Protein 5UUJ (pdb70)

Solvent-accessible surface area: 16411 Å² total

Nearest PDB structures (foldseek):
  5uuj-assembly1_A  TM=1.003E+00  e=8.693E-64  Streptomyces sahachiroi
  6rwx-assembly1_S  TM=5.639E-01  e=4.763E+00  Shigella flexneri
  3c7j-assembly1_A-2  TM=1.678E-01  e=1.863E+00  Pseudomonas syringae pv. tomato str. DC3000
  3c7j-assembly1_B-2  TM=1.338E-01  e=1.863E+00  Pseudomonas syringae pv. tomato str. DC3000

Foldseek 3Di:
DAAVLLLLLQLVQQLQPPHAADQLQSNCQLLVWAFCPPPLQSLLLSQNSHPQRDSCSVVVCVVVPQWWFFQLRGITIHGQLLVQLSLQLLQLVPCQDPVNCVVLVAHPVRLVVCLVVLLVVQQLHKAFQVRSLVVVLVDPSNVVRPSCPVCVSSSCSSSRSQQSWTWDDAPVPTTIIHGSCRSNPPSHDDDHNLVSLLVSVQSLLSNNDFAALCLQVCLRNNNSDDPVSSCCSVVVDLLWDWDQHVNDTGIHGPVCVVVSRPGDRFFAKAWHAFSHSLDSSSHLPDCVQPPPVCSCVAQDPPGTGFTFIGGSSHTFWGWDQDPQAIETEGDPPHDDDDPVRVLVNQCSSCSNSVHRHHHYDYD

B-factor: mean 27.63, std 12.43, range [8.86, 94.79]

Sequence (363 aa):
KASWRQVFAWRQRQFLEPRTQPSASDVVGRLCGVQAQVWSVAELNVALRQAAPDRESVNREVADLSLKTWARGTLHLLRPSEAGPYLSLANTGSWLKPSWTRASGVTPRQVDELTEEVAGILDGVVLTRDELVTRLVADKRFVSEERLRSGWGSVLKPLAWRGVLCHGPNRGNKITFTLPASQFGADWGKPEPDEAAPTVIKAYLGAYGPATIETFDRWLSLNSTSKPKLRKWFGDGDELTEVDVEGRKAFVLTEHAEELAATAPCTGIRLLGGFDQYLLGPGTKDEVVLAPEHRSAVSRAAGWISPVVVKDGRVVGVWEIVDQELVVTPFPDTERLPVKAVEKEAAHVARASGVSRLPVRIV

Radius of gyration: 21.31 Å; Cα contacts (8 Å, |Δi|>4): 628; chains: 1; bounding box: 50×61×45 Å

Structure (mmCIF, N/CA/C/O backbone):
data_5UUJ
#
_entry.id   5UUJ
#
_cell.length_a   78.921
_cell.length_b   78.921
_cell.length_c   139.401
_cell.angle_alpha   90.000
_cell.angle_beta   90.000
_cell.angle_gamma   120.000
#
_symmetry.space_group_name_H-M   'P 65'
#
loop_
_entity.id
_entity.type
_entity.pdbx_description
1 polymer AlkZ
2 water water
#
loop_
_atom_site.group_PDB
_atom_site.id
_atom_site.type_symbol
_atom_site.label_atom_id
_atom_site.label_alt_id
_atom_site.label_comp_id
_atom_site.label_asym_id
_atom_site.label_entity_id
_atom_site.label_seq_id
_atom_site.pdbx_PDB_ins_code
_atom_site.Cartn_x
_atom_site.Cartn_y
_atom_site.Cartn_z
_atom_site.occupancy
_atom_site.B_iso_or_equiv
_atom_site.auth_seq_id
_atom_site.auth_comp_id
_atom_site.auth_asym_id
_atom_site.auth_atom_id
_atom_site.pdbx_PDB_model_num
ATOM 18 N N . LYS A 1 6 ? 8.280 47.071 63.510 1.00 34.63 2 LYS A N 1
ATOM 19 C CA . LYS A 1 6 ? 9.190 47.901 62.731 1.00 31.03 2 LYS A CA 1
ATOM 20 C C . LYS A 1 6 ? 10.570 47.906 63.374 1.00 32.52 2 LYS A C 1
ATOM 21 O O . LYS A 1 6 ? 10.713 47.644 64.570 1.00 27.94 2 LYS A O 1
ATOM 40 N N . ALA A 1 7 ? 11.583 48.192 62.566 1.00 24.08 3 ALA A N 1
ATOM 41 C CA . ALA A 1 7 ? 12.942 48.355 63.062 1.00 22.82 3 ALA A CA 1
ATOM 42 C C . ALA A 1 7 ? 13.726 49.210 62.083 1.00 22.18 3 ALA A C 1
ATOM 43 O O . ALA A 1 7 ? 13.409 49.247 60.899 1.00 22.36 3 ALA A O 1
ATOM 50 N N . SER A 1 8 ? 14.734 49.913 62.581 1.00 21.74 4 SER A N 1
ATOM 51 C CA . SER A 1 8 ? 15.624 50.673 61.715 1.00 21.36 4 SER A CA 1
ATOM 52 C C . SER A 1 8 ? 16.766 49.777 61.259 1.00 20.09 4 SER A C 1
ATOM 53 O O . SER A 1 8 ? 17.003 48.721 61.845 1.00 19.45 4 SER A O 1
ATOM 61 N N . TRP A 1 9 ? 17.480 50.197 60.222 1.00 19.93 5 TRP A N 1
ATOM 62 C CA . TRP A 1 9 ? 18.604 49.414 59.731 1.00 18.97 5 TRP A CA 1
ATOM 63 C C . TRP A 1 9 ? 19.754 49.443 60.727 1.00 18.44 5 TRP A C 1
ATOM 64 O O . TRP A 1 9 ? 20.460 48.451 60.892 1.00 17.60 5 TRP A O 1
ATOM 85 N N . ARG A 1 10 ? 19.936 50.572 61.401 1.00 19.13 6 ARG A N 1
ATOM 86 C CA . ARG A 1 10 ? 21.011 50.686 62.379 1.00 19.01 6 ARG A CA 1
ATOM 87 C C . ARG A 1 10 ? 20.727 49.835 63.617 1.00 18.71 6 ARG A C 1
ATOM 88 O O . ARG A 1 10 ? 21.654 49.393 64.287 1.00 18.35 6 ARG A O 1
ATOM 109 N N . GLN A 1 11 ? 19.454 49.594 63.915 1.00 19.08 7 GLN A N 1
ATOM 110 C CA . GLN A 1 11 ? 19.104 48.581 64.906 1.00 18.98 7 GLN A CA 1
ATOM 111 C C . GLN A 1 11 ? 19.544 47.205 64.418 1.00 17.89 7 GLN A C 1
ATOM 112 O O . GLN A 1 11 ? 20.204 46.462 65.143 1.00 17.50 7 GLN A O 1
ATOM 126 N N . VAL A 1 12 ? 19.172 46.877 63.182 1.00 17.59 8 VAL A N 1
ATOM 127 C CA . VAL A 1 12 ? 19.503 45.587 62.589 1.00 16.81 8 VAL A CA 1
ATOM 128 C C . VAL A 1 12 ? 21.016 45.371 62.561 1.00 16.01 8 VAL A C 1
ATOM 129 O O . VAL A 1 12 ? 21.496 44.293 62.904 1.00 15.49 8 VAL A O 1
ATOM 142 N N . PHE A 1 13 ? 21.765 46.397 62.169 1.00 16.14 9 PHE A N 1
ATOM 143 C CA . PHE A 1 13 ? 23.218 46.284 62.079 1.00 15.72 9 PHE A CA 1
ATOM 144 C C . PHE A 1 13 ? 23.831 45.978 63.440 1.00 15.63 9 PHE A C 1
ATOM 145 O O . PHE A 1 13 ? 24.700 45.111 63.559 1.00 15.09 9 PHE A O 1
ATOM 162 N N . ALA A 1 14 ? 23.375 46.695 64.463 1.00 16.35 10 ALA A N 1
ATOM 163 C CA . ALA A 1 14 ? 23.864 46.486 65.820 1.00 19.27 10 ALA A CA 1
ATOM 164 C C . ALA A 1 14 ? 23.534 45.077 66.305 1.00 17.03 10 ALA A C 1
ATOM 165 O O . ALA A 1 14 ? 24.361 44.420 66.938 1.00 16.07 10 ALA A O 1
ATOM 172 N N . TRP A 1 15 ? 22.324 44.617 66.005 1.00 16.25 11 TRP A N 1
ATOM 173 C CA . TRP A 1 15 ? 21.893 43.292 66.426 1.00 16.19 11 TRP A CA 1
ATOM 174 C C . TRP A 1 15 ? 22.717 42.213 65.728 1.00 15.25 11 TRP A C 1
ATOM 175 O O . TRP A 1 15 ? 23.172 41.261 66.363 1.00 15.16 11 TRP A O 1
ATOM 196 N N . ARG A 1 16 ? 22.914 42.374 64.422 1.00 14.74 12 ARG A N 1
ATOM 197 C CA . ARG A 1 16 ? 23.734 41.442 63.653 1.00 14.07 12 ARG A CA 1
ATOM 198 C C . ARG A 1 16 ? 25.151 41.368 64.214 1.00 13.80 12 ARG A C 1
ATOM 199 O O . ARG A 1 16 ? 25.708 40.282 64.368 1.00 13.49 12 ARG A O 1
ATOM 237 N N . GLN A 1 18 ? 26.111 41.976 67.173 1.00 14.96 14 GLN A N 1
ATOM 238 C CA . GLN A 1 18 ? 26.062 41.285 68.448 1.00 15.53 14 GLN A CA 1
ATOM 239 C C . GLN A 1 18 ? 26.053 39.778 68.200 1.00 15.02 14 GLN A C 1
ATOM 240 O O . GLN A 1 18 ? 26.820 39.033 68.810 1.00 15.47 14 GLN A O 1
ATOM 254 N N . ARG A 1 19 ? 25.206 39.334 67.280 1.00 14.64 15 ARG A N 1
ATOM 255 C CA . ARG A 1 19 ? 25.101 37.912 66.968 1.00 14.43 15 ARG A CA 1
ATOM 256 C C . ARG A 1 19 ? 26.388 37.363 66.352 1.00 13.73 15 ARG A C 1
ATOM 257 O O . ARG A 1 19 ? 26.708 36.191 66.537 1.00 13.76 15 ARG A O 1
ATOM 278 N N . GLN A 1 20 ? 27.125 38.210 65.636 1.00 13.33 16 GLN A N 1
ATOM 279 C CA . GLN A 1 20 ? 28.324 37.776 64.918 1.00 12.92 16 GLN A CA 1
ATOM 280 C C . GLN A 1 20 ? 29.611 37.973 65.724 1.00 13.17 16 GLN A C 1
ATOM 281 O O . GLN A 1 20 ? 30.710 37.903 65.169 1.00 13.08 16 GLN A O 1
ATOM 295 N N . PHE A 1 21 ? 29.462 38.219 67.024 1.00 13.75 17 PHE A N 1
ATOM 296 C CA . PHE A 1 21 ? 30.589 38.379 67.943 1.00 14.33 17 PHE A CA 1
ATOM 297 C C . PHE A 1 21 ? 31.495 39.558 67.588 1.00 14.63 17 PHE A C 1
ATOM 298 O O . PHE A 1 21 ? 32.688 39.542 67.897 1.00 15.66 17 PHE A O 1
ATOM 315 N N . LEU A 1 22 ? 30.933 40.582 66.954 1.00 14.56 18 LEU A N 1
ATOM 316 C CA . LEU A 1 22 ? 31.702 41.773 66.600 1.00 15.15 18 LEU A CA 1
ATOM 317 C C . LEU A 1 22 ? 31.629 42.847 67.687 1.00 16.24 18 LEU A C 1
ATOM 318 O O . LEU A 1 22 ? 32.652 43.423 68.054 1.00 17.21 18 LEU A O 1
ATOM 334 N N . GLU A 1 23 ? 30.427 43.116 68.194 1.00 25.24 19 GLU A N 1
ATOM 335 C CA . GLU A 1 23 ? 30.233 44.080 69.282 1.00 22.83 19 GLU A CA 1
ATOM 336 C C . GLU A 1 23 ? 29.015 43.679 70.115 1.00 25.72 19 GLU A C 1
ATOM 337 O O . GLU A 1 23 ? 27.915 43.585 69.575 1.00 28.77 19 GLU A O 1
ATOM 349 N N . PRO A 1 24 ? 29.190 43.462 71.433 1.00 20.72 20 PRO A N 1
ATOM 350 C CA . PRO A 1 24 ? 30.413 43.592 72.234 1.00 23.54 20 PRO A CA 1
ATOM 351 C C . PRO A 1 24 ? 31.406 42.468 71.968 1.00 25.33 20 PRO A C 1
ATOM 352 O O . PRO A 1 24 ? 31.119 41.564 71.184 1.00 24.30 20 PRO A O 1
ATOM 363 N N . ARG A 1 25 ? 32.558 42.532 72.624 1.00 27.30 21 ARG A N 1
ATOM 364 C CA . ARG A 1 25 ? 33.631 41.577 72.386 1.00 27.81 21 ARG A CA 1
ATOM 365 C C . ARG A 1 25 ? 33.652 40.461 73.426 1.00 31.09 21 ARG A C 1
ATOM 366 O O . ARG A 1 25 ? 33.628 40.714 74.631 1.00 34.55 21 ARG A O 1
ATOM 387 N N . THR A 1 26 ? 33.689 39.225 72.938 1.00 19.35 22 THR A N 1
ATOM 388 C CA . THR A 1 26 ? 33.833 38.050 73.788 1.00 19.89 22 THR A CA 1
ATOM 389 C C . THR A 1 26 ? 34.946 37.171 73.233 1.00 19.39 22 THR A C 1
ATOM 390 O O . THR A 1 26 ? 35.618 37.549 72.275 1.00 18.85 22 THR A O 1
ATOM 401 N N . GLN A 1 27 ? 35.132 35.997 73.830 1.00 19.79 23 GLN A N 1
ATOM 402 C CA . GLN A 1 27 ? 36.190 35.087 73.411 1.00 19.55 23 GLN A CA 1
ATOM 403 C C . GLN A 1 27 ? 35.628 33.738 72.971 1.00 18.69 23 GLN A C 1
ATOM 404 O O . GLN A 1 27 ? 35.871 32.715 73.608 1.00 19.37 23 GLN A O 1
ATOM 418 N N . PRO A 1 28 ? 34.874 33.733 71.867 1.00 17.39 24 PRO A N 1
ATOM 419 C CA . PRO A 1 28 ? 34.369 32.465 71.339 1.00 16.80 24 PRO A CA 1
ATOM 420 C C . PRO A 1 28 ? 35.486 31.623 70.735 1.00 16.63 24 PRO A C 1
ATOM 421 O O . PRO A 1 28 ? 36.481 32.165 70.254 1.00 16.57 24 PRO A O 1
ATOM 432 N N . SER A 1 29 ? 35.323 30.307 70.769 1.00 16.78 25 SER A N 1
ATOM 433 C CA . SER A 1 29 ? 36.243 29.414 70.079 1.00 16.66 25 SER A CA 1
ATOM 434 C C . SER A 1 29 ? 36.071 29.585 68.573 1.00 15.64 25 SER A C 1
ATOM 435 O O . SER A 1 29 ? 35.101 30.198 68.120 1.00 15.04 25 SER A O 1
ATOM 443 N N . ALA A 1 30 ? 37.008 29.051 67.798 1.00 18.27 26 ALA A N 1
ATOM 444 C CA . ALA A 1 30 ? 36.892 29.098 66.345 1.00 17.53 26 ALA A CA 1
ATOM 445 C C . ALA A 1 30 ? 35.635 28.359 65.890 1.00 14.99 26 ALA A C 1
ATOM 446 O O . ALA A 1 30 ? 34.973 28.775 64.940 1.00 15.51 26 ALA A O 1
ATOM 453 N N . SER A 1 31 ? 35.308 27.267 66.578 1.00 16.01 27 SER A N 1
ATOM 454 C CA . SER A 1 31 ? 34.103 26.498 66.271 1.00 17.27 27 SER A CA 1
ATOM 455 C C . SER A 1 31 ? 32.845 27.307 66.563 1.00 20.73 27 SER A C 1
ATOM 456 O O . SER A 1 31 ? 31.873 27.233 65.813 1.00 16.56 27 SER A O 1
ATOM 464 N N . ASP A 1 32 ? 32.862 28.070 67.654 1.00 17.31 28 ASP A N 1
ATOM 465 C CA . ASP A 1 32 ? 31.738 28.944 67.994 1.00 16.96 28 ASP A CA 1
ATOM 466 C C . ASP A 1 32 ? 31.491 29.979 66.901 1.00 14.30 28 ASP A C 1
ATOM 467 O O . ASP A 1 32 ? 30.345 30.231 66.528 1.00 14.21 28 ASP A O 1
ATOM 476 N N . VAL A 1 33 ? 32.566 30.575 66.393 1.00 13.89 29 VAL A N 1
ATOM 477 C CA . VAL A 1 33 ? 32.454 31.586 65.348 1.00 14.89 29 VAL A CA 1
ATOM 478 C C . VAL A 1 33 ? 31.953 30.975 64.036 1.00 15.10 29 VAL A C 1
ATOM 479 O O . VAL A 1 33 ? 30.996 31.470 63.437 1.00 13.02 29 VAL A O 1
ATOM 492 N N . VAL A 1 34 ? 32.602 29.904 63.593 1.00 13.48 30 VAL A N 1
ATOM 493 C CA . VAL A 1 34 ? 32.225 29.251 62.345 1.00 13.69 30 VAL A CA 1
ATOM 494 C C . VAL A 1 34 ? 30.783 28.760 62.411 1.00 14.02 30 VAL A C 1
ATOM 495 O O . VAL A 1 34 ? 30.023 28.916 61.453 1.00 14.15 30 VAL A O 1
ATOM 508 N N . GLY A 1 35 ? 30.409 28.170 63.541 1.00 14.40 31 GLY A N 1
ATOM 509 C CA . GLY A 1 35 ? 29.055 27.681 63.727 1.00 15.07 31 GLY A CA 1
ATOM 510 C C . GLY A 1 35 ? 28.035 28.802 63.658 1.00 14.79 31 GLY A C 1
ATOM 511 O O . GLY A 1 35 ? 27.034 28.708 62.948 1.00 15.21 31 GLY A O 1
ATOM 515 N N . ARG A 1 36 ? 28.300 29.873 64.400 1.00 14.70 32 ARG A N 1
ATOM 516 C CA . ARG A 1 36 ? 27.407 31.025 64.455 1.00 14.08 32 ARG A CA 1
ATOM 517 C C . ARG A 1 36 ? 27.250 31.697 63.088 1.00 13.68 32 ARG A C 1
ATOM 518 O O . ARG A 1 36 ? 26.151 32.099 62.712 1.00 13.93 32 ARG A O 1
ATOM 539 N N . LEU A 1 37 ? 28.347 31.815 62.347 1.00 13.28 33 LEU A N 1
ATOM 540 C CA . LEU A 1 37 ? 28.328 32.549 61.085 1.00 13.14 33 LEU A CA 1
ATOM 541 C C . LEU A 1 37 ? 27.819 31.726 59.900 1.00 13.76 33 LEU A C 1
ATOM 542 O O . LEU A 1 37 ? 27.815 32.214 58.771 1.00 13.94 33 LEU A O 1
ATOM 558 N N . CYS A 1 38 ? 27.377 30.497 60.158 1.00 14.36 34 CYS A N 1
ATOM 559 C CA . CYS A 1 38 ? 26.928 29.591 59.099 1.00 15.29 34 CYS A CA 1
ATOM 560 C C . CYS A 1 38 ? 28.047 29.340 58.096 1.00 19.52 34 CYS A C 1
ATOM 561 O O . CYS A 1 38 ? 27.834 29.367 56.883 1.00 17.14 34 CYS A O 1
ATOM 569 N N . GLY A 1 39 ? 29.242 29.099 58.622 1.00 15.51 35 GLY A N 1
ATOM 570 C CA . GLY A 1 39 ? 30.416 28.876 57.805 1.00 17.20 35 GLY A CA 1
ATOM 571 C C . GLY A 1 39 ? 31.237 30.136 57.617 1.00 16.14 35 GLY A C 1
ATOM 572 O O . GLY A 1 39 ? 30.757 31.248 57.831 1.00 17.98 35 GLY A O 1
ATOM 576 N N . VAL A 1 40 ? 32.493 29.942 57.235 1.00 15.03 36 VAL A N 1
ATOM 577 C CA . VAL A 1 40 ? 33.400 31.033 56.902 1.00 15.02 36 VAL A CA 1
ATOM 578 C C . VAL A 1 40 ? 34.104 30.676 55.601 1.00 16.14 36 VAL A C 1
ATOM 579 O O . VAL A 1 40 ? 34.649 29.578 55.476 1.00 16.68 36 VAL A O 1
ATOM 592 N N . GLN A 1 41 ? 34.077 31.589 54.634 1.00 23.37 37 GLN A N 1
ATOM 593 C CA . GLN A 1 41 ? 34.761 31.360 53.366 1.00 25.19 37 GLN A CA 1
ATOM 594 C C . GLN A 1 41 ? 36.249 31.204 53.625 1.00 23.56 37 GLN A C 1
ATOM 595 O O . GLN A 1 41 ? 36.854 32.029 54.309 1.00 19.83 37 GLN A O 1
ATOM 609 N N . ALA A 1 42 ? 36.829 30.141 53.074 1.00 22.22 38 ALA A N 1
ATOM 610 C CA . ALA A 1 42 ? 38.190 29.745 53.412 1.00 22.98 38 ALA A CA 1
ATOM 611 C C . ALA A 1 42 ? 39.038 29.425 52.190 1.00 22.26 38 ALA A C 1
ATOM 612 O O . ALA A 1 42 ? 39.993 28.655 52.284 1.00 26.60 38 ALA A O 1
ATOM 619 N N . GLN A 1 43 ? 38.702 30.013 51.048 1.00 24.64 39 GLN A N 1
ATOM 620 C CA . GLN A 1 43 ? 39.488 29.782 49.843 1.00 29.39 39 GLN A CA 1
ATOM 621 C C . GLN A 1 43 ? 40.866 30.413 50.009 1.00 27.59 39 GLN A C 1
ATOM 622 O O . GLN A 1 43 ? 41.875 29.844 49.594 1.00 29.11 39 GLN A O 1
ATOM 636 N N . VAL A 1 44 ? 40.891 31.597 50.613 1.00 25.04 40 VAL A N 1
ATOM 637 C CA . VAL A 1 44 ? 42.132 32.222 51.052 1.00 25.71 40 VAL A CA 1
ATOM 638 C C . VAL A 1 44 ? 42.250 31.986 52.556 1.00 24.01 40 VAL A C 1
ATOM 639 O O . VAL A 1 44 ? 41.531 32.596 53.346 1.00 22.53 40 VAL A O 1
ATOM 652 N N . TRP A 1 45 ? 43.151 31.088 52.943 1.00 17.37 41 TRP A N 1
ATOM 653 C CA . TRP A 1 45 ? 43.204 30.609 54.319 1.00 17.29 41 TRP A CA 1
ATOM 654 C C . TRP A 1 45 ? 43.534 31.717 55.311 1.00 17.03 41 TRP A C 1
ATOM 655 O O . TRP A 1 45 ? 42.920 31.799 56.374 1.00 16.60 41 TRP A O 1
ATOM 676 N N . SER A 1 46 ? 44.495 32.567 54.962 1.00 17.51 42 SER A N 1
ATOM 677 C CA . SER A 1 46 ? 44.923 33.642 55.850 1.00 19.08 42 SER A CA 1
ATOM 678 C C . SER A 1 46 ? 43.763 34.575 56.174 1.00 19.84 42 SER A C 1
ATOM 679 O O . SER A 1 46 ? 43.694 35.137 57.266 1.00 19.02 42 SER A O 1
ATOM 687 N N . VAL A 1 47 ? 42.848 34.725 55.223 1.00 16.88 43 VAL A N 1
ATOM 688 C CA . VAL A 1 47 ? 41.678 35.571 55.409 1.00 16.54 43 VAL A CA 1
ATOM 689 C C . VAL A 1 47 ? 40.667 34.919 56.362 1.00 17.74 43 VAL A C 1
ATOM 690 O O . VAL A 1 47 ? 40.036 35.602 57.167 1.00 15.76 43 VAL A O 1
ATOM 703 N N . ALA A 1 48 ? 40.521 33.600 56.272 1.00 15.88 44 ALA A N 1
ATOM 704 C CA . ALA A 1 48 ? 39.611 32.877 57.154 1.00 19.07 44 ALA A CA 1
ATOM 705 C C . ALA A 1 48 ? 40.095 32.943 58.600 1.00 16.18 44 ALA A C 1
ATOM 706 O O . ALA A 1 48 ? 39.297 33.102 59.526 1.00 16.34 44 ALA A O 1
ATOM 713 N N . GLU A 1 49 ? 41.406 32.814 58.785 1.00 15.77 45 GLU A N 1
ATOM 714 C CA . GLU A 1 49 ? 42.015 32.922 60.105 1.00 17.55 45 GLU A CA 1
ATOM 715 C C . GLU A 1 49 ? 41.738 34.286 60.724 1.00 16.10 45 GLU A C 1
ATOM 716 O O . GLU A 1 49 ? 41.385 34.388 61.899 1.00 15.46 45 GLU A O 1
ATOM 728 N N . LEU A 1 50 ? 41.906 35.331 59.919 1.00 19.01 46 LEU A N 1
ATOM 729 C CA . LEU A 1 50 ? 41.755 36.702 60.388 1.00 21.55 46 LEU A CA 1
ATOM 730 C C . LEU A 1 50 ? 40.329 36.985 60.844 1.00 19.51 46 LEU A C 1
ATOM 731 O O . LEU A 1 50 ? 40.116 37.601 61.885 1.00 25.00 46 LEU A O 1
ATOM 747 N N . ASN A 1 51 ? 39.353 36.525 60.069 1.00 17.75 47 ASN A N 1
ATOM 748 C CA . ASN A 1 51 ? 37.955 36.831 60.353 1.00 20.16 47 ASN A CA 1
ATOM 749 C C . ASN A 1 51 ? 37.446 36.157 61.625 1.00 20.86 47 ASN A C 1
ATOM 750 O O . ASN A 1 51 ? 36.535 36.664 62.282 1.00 20.54 47 ASN A O 1
ATOM 761 N N . VAL A 1 52 ? 38.037 35.021 61.975 1.00 14.98 48 VAL A N 1
ATOM 762 C CA . VAL A 1 52 ? 37.753 34.396 63.259 1.00 14.99 48 VAL A CA 1
ATOM 763 C C . VAL A 1 52 ? 38.458 35.173 64.372 1.00 15.01 48 VAL A C 1
ATOM 764 O O . VAL A 1 52 ? 37.855 35.488 65.400 1.00 15.03 48 VAL A O 1
ATOM 777 N N . ALA A 1 53 ? 39.730 35.495 64.153 1.00 15.09 49 ALA A N 1
ATOM 778 C CA . ALA A 1 53 ? 40.547 36.146 65.176 1.00 15.15 49 ALA A CA 1
ATOM 779 C C . ALA A 1 53 ? 40.014 37.528 65.539 1.00 15.03 49 ALA A C 1
ATOM 780 O O . ALA A 1 53 ? 40.072 37.934 66.700 1.00 15.02 49 ALA A O 1
ATOM 787 N N . LEU A 1 54 ? 39.500 38.250 64.547 1.00 15.01 50 LEU A N 1
ATOM 788 C CA . LEU A 1 54 ? 38.957 39.581 64.787 1.00 15.04 50 LEU A CA 1
ATOM 789 C C . LEU A 1 54 ? 37.697 39.517 65.649 1.00 15.02 50 LEU A C 1
ATOM 790 O O . LEU A 1 54 ? 37.305 40.509 66.256 1.00 15.10 50 LEU A O 1
ATOM 806 N N . ARG A 1 55 ? 37.072 38.346 65.706 1.00 15.00 51 ARG A N 1
ATOM 807 C CA . ARG A 1 55 ? 35.852 38.162 66.489 1.00 15.14 51 ARG A CA 1
ATOM 808 C C . ARG A 1 55 ? 36.153 37.632 67.893 1.00 15.21 51 ARG A C 1
ATOM 809 O O . ARG A 1 55 ? 35.267 37.124 68.586 1.00 15.45 51 ARG A O 1
ATOM 830 N N . GLN A 1 56 ? 37.411 37.770 68.302 1.00 15.13 52 GLN A N 1
ATOM 831 C CA . GLN A 1 56 ? 37.852 37.382 69.637 1.00 16.22 52 GLN A CA 1
ATOM 832 C C . GLN A 1 56 ? 38.463 38.581 70.353 1.00 15.22 5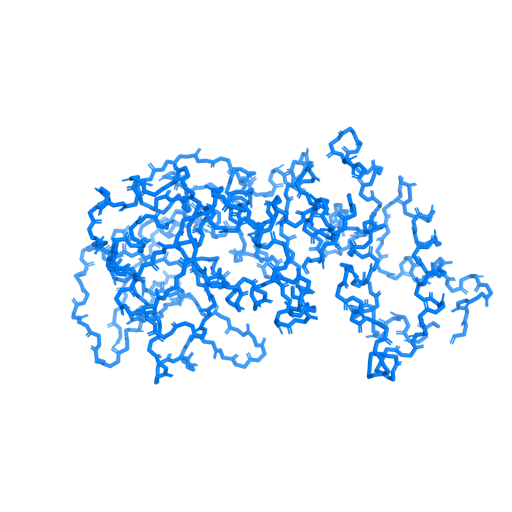2 GLN A C 1
ATOM 833 O O . GLN A 1 56 ? 39.337 39.252 69.807 1.00 15.09 52 GLN A O 1
ATOM 847 N N . ALA A 1 57 ? 37.993 38.843 71.572 1.00 15.40 53 ALA A N 1
ATOM 848 C CA . ALA A 1 57 ? 38.460 39.980 72.365 1.00 15.46 53 ALA A CA 1
ATOM 849 C C . ALA A 1 57 ? 39.977 39.976 72.469 1.00 15.30 53 ALA A C 1
ATOM 850 O O . ALA A 1 57 ? 40.618 41.022 72.392 1.00 15.19 53 ALA A O 1
ATOM 857 N N . ALA A 1 58 ? 40.534 38.784 72.651 1.00 15.48 54 ALA A N 1
ATOM 858 C CA . ALA A 1 58 ? 41.971 38.569 72.576 1.00 15.57 54 ALA A CA 1
ATOM 859 C C . ALA A 1 58 ? 42.254 37.709 71.347 1.00 15.59 54 ALA A C 1
ATOM 860 O O . ALA A 1 58 ? 42.227 36.481 71.438 1.00 15.84 54 ALA A O 1
ATOM 867 N N . PRO A 1 59 ? 42.499 38.353 70.188 1.00 15.40 55 PRO A N 1
ATOM 868 C CA . PRO A 1 59 ? 42.687 37.649 68.911 1.00 15.44 55 PRO A CA 1
ATOM 869 C C . PRO A 1 59 ? 43.622 36.450 69.001 1.00 15.81 55 PRO A C 1
ATOM 870 O O . PRO A 1 59 ? 44.741 36.558 69.503 1.00 16.10 55 PRO A O 1
ATOM 881 N N . ASP A 1 60 ? 43.139 35.312 68.514 1.00 16.77 56 ASP A N 1
ATOM 882 C CA . ASP A 1 60 ? 43.864 34.050 68.591 1.00 22.27 56 ASP A CA 1
ATOM 883 C C . ASP A 1 60 ? 43.759 33.321 67.253 1.00 19.48 56 ASP A C 1
ATOM 884 O O . ASP A 1 60 ? 43.008 32.354 67.118 1.00 16.38 56 ASP A O 1
ATOM 893 N N . ARG A 1 61 ? 44.516 33.792 66.265 1.00 22.93 57 ARG A N 1
ATOM 894 C CA . ARG A 1 61 ? 44.342 33.328 64.892 1.00 26.50 57 ARG A CA 1
ATOM 895 C C . ARG A 1 61 ? 44.730 31.862 64.727 1.00 22.82 57 ARG A C 1
ATOM 896 O O . ARG A 1 61 ? 44.249 31.195 63.814 1.00 22.38 57 ARG A O 1
ATOM 917 N N . GLU A 1 62 ? 45.579 31.353 65.614 1.00 17.35 58 GLU A N 1
ATOM 918 C CA . GLU A 1 62 ? 45.980 29.951 65.537 1.00 19.52 58 GLU A CA 1
ATOM 919 C C . GLU A 1 62 ? 44.871 29.019 66.018 1.00 17.89 58 GLU A C 1
ATOM 920 O O . GLU A 1 62 ? 44.959 27.806 65.833 1.00 21.17 58 GLU A O 1
ATOM 932 N N . SER A 1 63 ? 43.824 29.579 66.621 1.00 19.10 59 SER A N 1
ATOM 933 C CA . SER A 1 63 ? 42.720 28.765 67.118 1.00 21.02 59 SER A CA 1
ATOM 934 C C . SER A 1 63 ? 42.064 28.001 65.967 1.00 17.34 59 SER A C 1
ATOM 935 O O . SER A 1 63 ? 41.573 26.889 66.151 1.00 17.68 59 SER A O 1
ATOM 943 N N . VAL A 1 64 ? 42.080 28.590 64.777 1.00 18.56 60 VAL A N 1
ATOM 944 C CA . VAL A 1 64 ? 41.492 27.944 63.608 1.00 22.90 60 VAL A CA 1
ATOM 945 C C . VAL A 1 64 ? 42.302 26.706 63.230 1.00 23.76 60 VAL A C 1
ATOM 946 O O . VAL A 1 64 ? 41.750 25.613 63.106 1.00 17.60 60 VAL A O 1
ATOM 959 N N . ASN A 1 65 ? 43.610 26.880 63.054 1.00 21.16 61 ASN A N 1
ATOM 960 C CA . ASN A 1 65 ? 44.495 25.761 62.741 1.00 21.31 61 ASN A CA 1
ATOM 961 C C . ASN A 1 65 ? 44.433 24.652 63.788 1.00 19.14 61 ASN A C 1
ATOM 962 O O . ASN A 1 65 ? 44.470 23.472 63.443 1.00 19.64 61 ASN A O 1
ATOM 973 N N . ARG A 1 66 ? 44.338 25.022 65.063 1.00 19.19 62 ARG A N 1
ATOM 974 C CA . ARG A 1 66 ? 44.291 24.023 66.134 1.00 21.28 62 ARG A CA 1
ATOM 975 C C . ARG A 1 66 ? 42.996 23.217 66.073 1.00 19.98 62 ARG A C 1
ATOM 976 O O . ARG A 1 66 ? 43.001 21.998 66.252 1.00 20.60 62 ARG A O 1
ATOM 997 N N . GLU A 1 67 ? 41.889 23.900 65.813 1.00 19.05 63 GLU A N 1
ATOM 998 C CA . GLU A 1 67 ? 40.586 23.248 65.804 1.00 25.56 63 GLU A CA 1
ATOM 999 C C . GLU A 1 67 ? 40.350 22.484 64.498 1.00 22.62 63 GLU A C 1
ATOM 1000 O O . GLU A 1 67 ? 39.533 21.566 64.450 1.00 21.75 63 GLU A O 1
ATOM 1012 N N . VAL A 1 68 ? 41.083 22.844 63.449 1.00 18.67 64 VAL A N 1
ATOM 1013 C CA . VAL A 1 68 ? 41.110 22.038 62.232 1.00 18.75 64 VAL A CA 1
ATOM 1014 C C . VAL A 1 68 ? 41.923 20.778 62.514 1.00 19.75 64 VAL A C 1
ATOM 1015 O O . VAL A 1 68 ? 41.572 19.687 62.065 1.00 20.08 64 VAL A O 1
ATOM 1028 N N . ALA A 1 69 ? 42.998 20.935 63.282 1.00 20.65 65 ALA A N 1
ATOM 1029 C CA . ALA A 1 69 ? 43.888 19.822 63.593 1.00 22.77 65 ALA A CA 1
ATOM 1030 C C . ALA A 1 69 ? 43.213 18.780 64.483 1.00 22.08 65 ALA A C 1
ATOM 1031 O O . ALA A 1 69 ? 43.378 17.582 64.256 1.00 22.88 65 ALA A O 1
ATOM 1038 N N . ASP A 1 70 ? 42.460 19.226 65.490 1.00 22.03 66 ASP A N 1
ATOM 1039 C CA . ASP A 1 70 ? 41.771 18.290 66.383 1.00 23.18 66 ASP A CA 1
ATOM 1040 C C . ASP A 1 70 ? 40.390 17.921 65.832 1.00 22.18 66 ASP A C 1
ATOM 1041 O O . ASP A 1 70 ? 39.568 17.336 66.536 1.00 22.69 66 ASP A O 1
ATOM 1050 N N . LEU A 1 71 ? 40.152 18.280 64.572 1.00 21.33 67 LEU A N 1
ATOM 1051 C CA . LEU A 1 71 ? 38.990 17.821 63.813 1.00 23.18 67 LEU A CA 1
ATOM 1052 C C . LEU A 1 71 ? 37.659 18.310 64.381 1.00 23.08 67 LEU A C 1
ATOM 1053 O O . LEU A 1 71 ? 36.639 17.630 64.253 1.00 21.39 67 LEU A O 1
ATOM 1069 N N . SER A 1 72 ? 37.666 19.489 64.997 1.00 20.19 68 SER A N 1
ATOM 1070 C CA . SER A 1 72 ? 36.421 20.128 65.415 1.00 23.10 68 SER A CA 1
ATOM 1071 C C . SER A 1 72 ? 35.929 21.079 64.319 1.00 20.81 68 SER A C 1
ATOM 1072 O O . SER A 1 72 ? 34.843 21.646 64.423 1.00 19.57 68 SER A O 1
ATOM 1080 N N . LEU A 1 73 ? 36.734 21.238 63.269 1.00 18.46 69 LEU A N 1
ATOM 1081 C CA . LEU A 1 73 ? 36.338 22.000 62.087 1.00 17.86 69 LEU A CA 1
ATOM 1082 C C . LEU A 1 73 ? 36.673 21.215 60.827 1.00 21.81 69 LEU A C 1
ATOM 1083 O O . LEU A 1 73 ? 37.660 20.482 60.794 1.00 18.20 69 LEU A O 1
ATOM 1116 N N . LYS A 1 75 ? 36.882 21.431 56.336 1.00 20.93 71 LYS A N 1
ATOM 1117 C CA . LYS A 1 75 ? 36.954 22.277 55.153 1.00 22.28 71 LYS A CA 1
ATOM 1118 C C . LYS A 1 75 ? 36.346 21.530 53.978 1.00 22.38 71 LYS A C 1
ATOM 1119 O O . LYS A 1 75 ? 36.770 20.422 53.646 1.00 18.93 71 LYS A O 1
ATOM 1138 N N . THR A 1 76 ? 35.342 22.137 53.358 1.00 15.94 72 THR A N 1
ATOM 1139 C CA . THR A 1 76 ? 34.696 21.541 52.202 1.00 19.12 72 THR A CA 1
ATOM 1140 C C . THR A 1 76 ? 33.932 22.605 51.424 1.00 18.95 72 THR A C 1
ATOM 1141 O O . THR A 1 76 ? 33.823 23.753 51.858 1.00 18.67 72 THR A O 1
ATOM 1152 N N . TRP A 1 77 ? 33.413 22.217 50.266 1.00 17.07 73 TRP A N 1
ATOM 1153 C CA . TRP A 1 77 ? 32.663 23.131 49.418 1.00 16.17 73 TRP A CA 1
ATOM 1154 C C . TRP A 1 77 ? 31.197 23.111 49.816 1.00 15.51 73 TRP A C 1
ATOM 1155 O O . TRP A 1 77 ? 30.587 22.048 49.905 1.00 20.88 73 TRP A O 1
ATOM 1176 N N . ALA A 1 78 ? 30.650 24.295 50.073 1.00 15.36 74 ALA A N 1
ATOM 1177 C CA . ALA A 1 78 ? 29.278 24.434 50.534 1.00 15.47 74 ALA A CA 1
ATOM 1178 C C . ALA A 1 78 ? 28.561 25.542 49.756 1.00 15.60 74 ALA A C 1
ATOM 1179 O O . ALA A 1 78 ? 28.362 25.417 48.544 1.00 15.68 74 ALA A O 1
ATOM 1203 N N . ARG A 1 80 ? 27.196 28.377 47.531 1.00 16.42 76 ARG A N 1
ATOM 1204 C CA . ARG A 1 80 ? 27.634 28.951 46.260 1.00 16.69 76 ARG A CA 1
ATOM 1205 C C . ARG A 1 80 ? 28.802 28.165 45.659 1.00 16.44 76 ARG A C 1
ATOM 1206 O O . ARG A 1 80 ? 29.488 28.646 44.761 1.00 16.69 76 ARG A O 1
ATOM 1227 N N . GLY A 1 81 ? 29.018 26.953 46.159 1.00 16.07 77 GLY A N 1
ATOM 1228 C CA . GLY A 1 81 ? 30.074 26.094 45.657 1.00 15.94 77 GLY A CA 1
ATOM 1229 C C . GLY A 1 81 ? 31.474 26.481 46.102 1.00 15.89 77 GLY A C 1
ATOM 1230 O O . GLY A 1 81 ? 32.451 25.917 45.613 1.00 15.96 77 GLY A O 1
ATOM 1234 N N . THR A 1 82 ? 31.585 27.433 47.025 1.00 15.86 78 THR A N 1
ATOM 1235 C CA . THR A 1 82 ? 32.896 27.888 47.483 1.00 17.58 78 THR A CA 1
ATOM 1236 C C . THR A 1 82 ? 33.351 27.130 48.729 1.00 15.90 78 THR A C 1
ATOM 1237 O O . THR A 1 82 ? 32.535 26.622 49.502 1.00 15.63 78 THR A O 1
ATOM 1248 N N . LEU A 1 83 ? 34.664 27.067 48.912 1.00 15.68 79 LEU A N 1
ATOM 1249 C CA . LEU A 1 83 ? 35.265 26.393 50.054 1.00 16.46 79 LEU A CA 1
ATOM 1250 C C . LEU A 1 83 ? 34.929 27.103 51.361 1.00 15.39 79 LEU A C 1
ATOM 1251 O O . LEU A 1 83 ? 35.189 28.296 51.508 1.00 15.43 79 LEU A O 1
ATOM 1267 N N . HIS A 1 84 ? 34.354 26.354 52.300 1.00 15.29 80 HIS A N 1
ATOM 1268 C CA . HIS A 1 84 ? 33.943 26.884 53.598 1.00 15.19 80 HIS A CA 1
ATOM 1269 C C . HIS A 1 84 ? 34.539 26.092 54.752 1.00 16.87 80 HIS A C 1
ATOM 1270 O O . HIS A 1 84 ? 34.730 24.880 54.650 1.00 15.75 80 HIS A O 1
ATOM 1284 N N . LEU A 1 85 ? 34.818 26.784 55.852 1.00 17.88 81 LEU A N 1
ATOM 1285 C CA . LEU A 1 85 ? 34.962 26.131 57.146 1.00 15.43 81 LEU A CA 1
ATOM 1286 C C . LEU A 1 85 ? 33.564 25.850 57.682 1.00 15.50 81 LEU A C 1
ATOM 1287 O O . LEU A 1 85 ? 32.679 26.698 57.575 1.00 15.39 81 LEU A O 1
ATOM 1303 N N . LEU A 1 86 ? 33.363 24.657 58.235 1.00 15.81 82 LEU A N 1
ATOM 1304 C CA . LEU A 1 86 ? 32.101 24.297 58.878 1.00 18.93 82 LEU A CA 1
ATOM 1305 C C . LEU A 1 86 ? 32.354 23.414 60.092 1.00 16.56 82 LEU A C 1
ATOM 1306 O O . LEU A 1 86 ? 33.372 22.724 60.164 1.00 18.25 82 LEU A O 1
ATOM 1322 N N . ARG A 1 87 ? 31.429 23.440 61.045 1.00 17.56 83 ARG A N 1
ATOM 1323 C CA . ARG A 1 87 ? 31.433 22.459 62.122 1.00 22.12 83 AR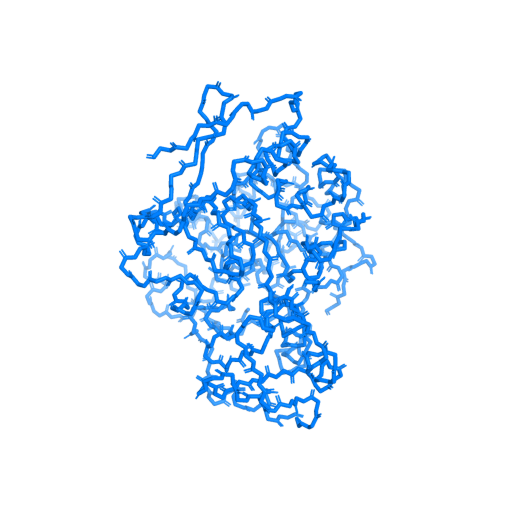G A CA 1
ATOM 1324 C C . ARG A 1 87 ? 30.921 21.146 61.544 1.00 20.26 83 ARG A C 1
ATOM 1325 O O . ARG A 1 87 ? 29.838 21.124 60.961 1.00 17.87 83 ARG A O 1
ATOM 1346 N N . PRO A 1 88 ? 31.695 20.052 61.686 1.00 19.51 84 PRO A N 1
ATOM 1347 C CA . PRO A 1 88 ? 31.279 18.784 61.073 1.00 18.70 84 PRO A CA 1
ATOM 1348 C C . PRO A 1 88 ? 29.877 18.341 61.489 1.00 21.04 84 PRO A C 1
ATOM 1349 O O . PRO A 1 88 ? 29.140 17.819 60.653 1.00 19.23 84 PRO A O 1
ATOM 1360 N N . SER A 1 89 ? 29.513 18.557 62.750 1.00 19.76 85 SER A N 1
ATOM 1361 C CA . SER A 1 89 ? 28.212 18.121 63.255 1.00 20.49 85 SER A CA 1
ATOM 1362 C C . SER A 1 89 ? 27.064 18.982 62.731 1.00 20.13 85 SER A C 1
ATOM 1363 O O . SER A 1 89 ? 25.899 18.615 62.877 1.00 20.74 85 SER A O 1
ATOM 1371 N N . GLU A 1 90 ? 27.393 20.115 62.114 1.00 19.79 86 GLU A N 1
ATOM 1372 C CA . GLU A 1 90 ? 26.382 21.032 61.591 1.00 25.38 86 GLU A CA 1
ATOM 1373 C C . GLU A 1 90 ? 26.367 21.075 60.064 1.00 19.07 86 GLU A C 1
ATOM 1374 O O . GLU A 1 90 ? 25.514 21.728 59.468 1.00 18.30 86 GLU A O 1
ATOM 1386 N N . ALA A 1 91 ? 27.308 20.379 59.436 1.00 18.13 87 ALA A N 1
ATOM 1387 C CA . ALA A 1 91 ? 27.506 20.486 57.993 1.00 17.56 87 ALA A CA 1
ATOM 1388 C C . ALA A 1 91 ? 26.361 19.875 57.189 1.00 17.78 87 ALA A C 1
ATOM 1389 O O . ALA A 1 91 ? 26.033 20.361 56.107 1.00 17.42 87 ALA A O 1
ATOM 1396 N N . GLY A 1 92 ? 25.758 18.817 57.724 1.00 18.83 88 GLY A N 1
ATOM 1397 C CA . GLY A 1 92 ? 24.738 18.058 57.016 1.00 21.41 88 GLY A CA 1
ATOM 1398 C C . GLY A 1 92 ? 23.664 18.884 56.332 1.00 21.20 88 GLY A C 1
ATOM 1399 O O . GLY A 1 92 ? 23.534 18.839 55.107 1.00 18.31 88 GLY A O 1
ATOM 1403 N N . PRO A 1 93 ? 22.880 19.638 57.118 1.00 19.05 89 PRO A N 1
ATOM 1404 C CA . PRO A 1 93 ? 21.785 20.451 56.575 1.00 19.18 89 PRO A CA 1
ATOM 1405 C C . PRO A 1 93 ? 22.227 21.424 55.482 1.00 18.46 89 PRO A C 1
ATOM 1406 O O . PRO A 1 93 ? 21.505 21.576 54.497 1.00 18.51 89 PRO A O 1
ATOM 1417 N N . TYR A 1 94 ? 23.385 22.063 55.647 1.00 17.90 90 TYR A N 1
ATOM 1418 C CA . TYR A 1 94 ? 23.894 22.980 54.630 1.00 17.34 90 TYR A CA 1
ATOM 1419 C C . TYR A 1 94 ? 24.172 22.244 53.325 1.00 18.69 90 TYR A C 1
ATOM 1420 O O . TYR A 1 94 ? 23.772 22.695 52.252 1.00 16.99 90 TYR A O 1
ATOM 1438 N N . LEU A 1 95 ? 24.868 21.116 53.428 1.00 16.97 91 LEU A N 1
ATOM 1439 C CA . LEU A 1 95 ? 25.262 20.343 52.256 1.00 16.74 91 LEU A CA 1
ATOM 1440 C C . LEU A 1 95 ? 24.054 19.757 51.527 1.00 17.04 91 LEU A C 1
ATOM 1441 O O . LEU A 1 95 ? 24.015 19.735 50.295 1.00 16.84 91 LEU A O 1
ATOM 1457 N N . SER A 1 96 ? 23.073 19.286 52.292 1.00 18.12 92 SER A N 1
ATOM 1458 C CA . SER A 1 96 ? 21.853 18.722 51.723 1.00 18.04 92 SER A CA 1
ATOM 1459 C C . SER A 1 96 ? 21.133 19.736 50.836 1.00 20.59 92 SER A C 1
ATOM 1460 O O . SER A 1 96 ? 20.624 19.393 49.769 1.00 18.07 92 SER A O 1
ATOM 1468 N N . LEU A 1 97 ? 21.102 20.987 51.278 1.00 23.19 93 LEU A N 1
ATOM 1469 C CA . LEU A 1 97 ? 20.429 22.038 50.529 1.00 20.14 93 LEU A CA 1
ATOM 1470 C C . LEU A 1 97 ? 21.193 22.391 49.255 1.00 19.19 93 LEU A C 1
ATOM 1471 O O . LEU A 1 97 ? 20.589 22.774 48.254 1.00 17.89 93 LEU A O 1
ATOM 1504 N N . ALA A 1 99 ? 23.072 20.161 47.527 1.00 16.77 95 ALA A N 1
ATOM 1505 C CA . ALA A 1 99 ? 22.813 19.032 46.641 1.00 16.99 95 ALA A CA 1
ATOM 1506 C C . ALA A 1 99 ? 21.438 19.169 45.993 1.00 17.23 95 ALA A C 1
ATOM 1507 O O . ALA A 1 99 ? 21.237 18.769 44.847 1.00 21.41 95 ALA A O 1
ATOM 1514 N N . ASN A 1 100 ? 20.500 19.754 46.728 1.00 17.67 96 ASN A N 1
ATOM 1515 C CA . ASN A 1 100 ? 19.137 19.930 46.242 1.00 19.44 96 ASN A CA 1
ATOM 1516 C C . ASN A 1 100 ? 19.057 20.852 45.021 1.00 18.56 96 ASN A C 1
ATOM 1517 O O . ASN A 1 100 ? 18.111 20.767 44.243 1.00 18.71 96 ASN A O 1
ATOM 1528 N N . THR A 1 101 ? 20.048 21.724 44.845 1.00 18.53 97 THR A N 1
ATOM 1529 C CA . THR A 1 101 ? 20.043 22.645 43.707 1.00 18.06 97 THR A CA 1
ATOM 1530 C C . THR A 1 101 ? 20.248 21.897 42.393 1.00 19.17 97 THR A C 1
ATOM 1531 O O . THR A 1 101 ? 19.837 22.375 41.337 1.00 24.61 97 THR A O 1
ATOM 1542 N N . GLY A 1 102 ? 20.884 20.730 42.467 1.00 20.75 98 GLY A N 1
ATOM 1543 C CA . GLY A 1 102 ? 21.112 19.896 41.297 1.00 22.70 98 GLY A CA 1
ATOM 1544 C C . GLY A 1 102 ? 21.771 20.643 40.154 1.00 21.01 98 GLY A C 1
ATOM 1545 O O . GLY A 1 102 ? 21.383 20.490 38.996 1.00 19.83 98 GLY A O 1
ATOM 1549 N N . SER A 1 103 ? 22.767 21.459 40.486 1.00 17.14 99 SER A N 1
ATOM 1550 C CA . SER A 1 103 ? 23.439 22.303 39.505 1.00 19.88 99 SER A CA 1
ATOM 1551 C C . SER A 1 103 ? 24.137 21.488 38.421 1.00 19.52 99 SER A C 1
ATOM 1552 O O . SER A 1 103 ? 24.253 21.931 37.278 1.00 18.98 99 SER A O 1
ATOM 1560 N N . TRP A 1 104 ? 24.605 20.301 38.788 1.00 20.17 100 TRP A N 1
ATOM 1561 C CA . TRP A 1 104 ? 25.360 19.459 37.872 1.00 16.72 100 TRP A CA 1
ATOM 1562 C C . TRP A 1 104 ? 24.447 18.706 36.906 1.00 17.80 100 TRP A C 1
ATOM 1563 O O . TRP A 1 104 ? 24.921 18.017 36.002 1.00 18.77 100 TRP A O 1
ATOM 1584 N N . LEU A 1 105 ? 23.138 18.841 37.097 1.00 17.09 101 LEU A N 1
ATOM 1585 C CA . LEU A 1 105 ? 22.166 18.193 36.224 1.00 17.33 101 LEU A CA 1
ATOM 1586 C C . LEU A 1 105 ? 21.882 19.039 34.985 1.00 19.43 101 LEU A C 1
ATOM 1587 O O . LEU A 1 105 ? 21.327 18.545 34.002 1.00 18.85 101 LEU A O 1
ATOM 1603 N N . LYS A 1 106 ? 22.258 20.312 35.035 1.00 23.70 102 LYS A N 1
ATOM 1604 C CA . LYS A 1 106 ? 21.992 21.213 33.923 1.00 27.45 102 LYS A CA 1
ATOM 1605 C C . LYS A 1 106 ? 22.873 20.864 32.724 1.00 24.19 102 LYS A C 1
ATOM 1606 O O . LYS A 1 106 ? 24.051 20.551 32.895 1.00 23.20 102 LYS A O 1
ATOM 1625 N N . PRO A 1 107 ? 22.298 20.896 31.507 1.00 21.55 103 PRO A N 1
ATOM 1626 C CA . PRO A 1 107 ? 23.084 20.677 30.286 1.00 19.61 103 PRO A CA 1
ATOM 1627 C C . PRO A 1 107 ? 24.368 21.508 30.243 1.00 19.74 103 PRO A C 1
ATOM 1628 O O . PRO A 1 107 ? 25.413 20.988 29.858 1.00 19.64 103 PRO A O 1
ATOM 1639 N N . SER A 1 108 ? 24.287 22.772 30.651 1.00 20.10 104 SER A N 1
ATOM 1640 C CA . SER A 1 108 ? 25.444 23.662 30.630 1.00 22.54 104 SER A CA 1
ATOM 1641 C C . SER A 1 108 ? 26.594 23.132 31.497 1.00 19.72 104 SER A C 1
ATOM 1642 O O . SER A 1 108 ? 27.760 23.270 31.136 1.00 20.26 104 SER A O 1
ATOM 1650 N N . TRP A 1 109 ? 26.266 22.520 32.632 1.00 19.00 105 TRP A N 1
ATOM 1651 C CA . TRP A 1 109 ? 27.282 21.931 33.501 1.00 18.44 105 TRP A CA 1
ATOM 1652 C C . TRP A 1 109 ? 27.919 20.708 32.846 1.00 18.34 105 TRP A C 1
ATOM 1653 O O . TRP A 1 109 ? 29.133 20.518 32.912 1.00 18.36 105 TRP A O 1
ATOM 1674 N N . THR A 1 110 ? 27.092 19.879 32.219 1.00 18.31 106 THR A N 1
ATOM 1675 C CA . THR A 1 110 ? 27.577 18.707 31.499 1.00 18.29 106 THR A CA 1
ATOM 1676 C C . THR A 1 110 ? 28.527 19.105 30.364 1.00 19.25 106 THR A C 1
ATOM 1677 O O . THR A 1 110 ? 29.581 18.493 30.184 1.00 19.01 106 THR A O 1
ATOM 1688 N N . ARG A 1 111 ? 28.153 20.129 29.604 1.00 19.54 107 ARG A N 1
ATOM 1689 C CA . ARG A 1 111 ? 28.959 20.563 28.469 1.00 20.34 107 ARG A CA 1
ATOM 1690 C C . ARG A 1 111 ? 30.319 21.086 28.921 1.00 20.53 107 ARG A C 1
ATOM 1691 O O . ARG A 1 111 ? 31.331 20.860 28.260 1.00 21.04 107 ARG A O 1
ATOM 1712 N N . ALA A 1 112 ? 30.340 21.778 30.055 1.00 20.20 108 ALA A N 1
ATOM 1713 C CA . ALA A 1 112 ? 31.564 22.401 30.542 1.00 21.35 108 ALA A CA 1
ATOM 1714 C C . ALA A 1 112 ? 32.485 21.388 31.226 1.00 23.45 108 ALA A C 1
ATOM 1715 O O . ALA A 1 112 ? 33.703 21.431 31.050 1.00 20.45 108 ALA A O 1
ATOM 1722 N N . SER A 1 113 ? 31.896 20.474 31.995 1.00 19.86 109 SER A N 1
ATOM 1723 C CA . SER A 1 113 ? 32.663 19.536 32.813 1.00 19.70 109 SER A CA 1
ATOM 1724 C C . SER A 1 113 ? 33.111 18.294 32.049 1.00 23.82 109 SER A C 1
ATOM 1725 O O . SER A 1 113 ? 34.166 17.728 32.337 1.00 21.57 109 SER A O 1
ATOM 1733 N N . GLY A 1 114 ? 32.294 17.857 31.096 1.00 21.46 110 GLY A N 1
ATOM 1734 C CA . GLY A 1 114 ? 32.560 16.630 30.366 1.00 20.52 110 GLY A CA 1
ATOM 1735 C C . GLY A 1 114 ? 32.167 15.392 31.155 1.00 20.24 110 GLY A C 1
ATOM 1736 O O . GLY A 1 114 ? 32.635 14.289 30.866 1.00 20.84 110 GLY A O 1
ATOM 1740 N N . VAL A 1 115 ? 31.304 15.580 32.150 1.00 18.16 111 VAL A N 1
ATOM 1741 C CA . VAL A 1 115 ? 30.841 14.489 33.007 1.00 17.72 111 VAL A CA 1
ATOM 1742 C C . VAL A 1 115 ? 29.315 14.464 33.044 1.00 17.39 111 VAL A C 1
ATOM 1743 O O . VAL A 1 115 ? 28.680 15.476 33.341 1.00 19.00 111 VAL A O 1
ATOM 1756 N N . THR A 1 116 ? 28.730 13.310 32.746 1.00 17.31 112 THR A N 1
ATOM 1757 C CA . THR A 1 116 ? 27.279 13.181 32.724 1.00 17.11 112 THR A CA 1
ATOM 1758 C C . THR A 1 116 ? 26.733 13.003 34.143 1.00 16.81 112 THR A C 1
ATOM 1759 O O . THR A 1 116 ? 27.487 12.691 35.060 1.00 16.74 112 THR A O 1
ATOM 1770 N N . PRO A 1 117 ? 25.418 13.213 34.328 1.00 19.43 113 PRO A N 1
ATOM 1771 C CA . PRO A 1 117 ? 24.792 12.972 35.634 1.00 18.25 113 PRO A CA 1
ATOM 1772 C C . PRO A 1 117 ? 24.953 11.525 36.097 1.00 18.58 113 PRO A C 1
ATOM 1773 O O . PRO A 1 117 ? 25.171 11.281 37.286 1.00 18.00 113 PRO A O 1
ATOM 1784 N N . ARG A 1 118 ? 24.843 10.582 35.168 1.00 19.77 114 ARG A N 1
ATOM 1785 C CA . ARG A 1 118 ? 25.055 9.175 35.489 1.00 20.57 114 ARG A CA 1
ATOM 1786 C C . ARG A 1 118 ? 26.454 8.987 36.059 1.00 20.70 114 ARG A C 1
ATOM 1787 O O . ARG A 1 118 ? 26.646 8.292 37.058 1.00 20.67 114 ARG A O 1
ATOM 1808 N N . GLN A 1 119 ? 27.427 9.623 35.418 1.00 21.06 115 GLN A N 1
ATOM 1809 C CA . GLN A 1 119 ? 28.820 9.503 35.822 1.00 21.43 115 GLN A CA 1
ATOM 1810 C C . GLN A 1 119 ? 29.107 10.198 37.152 1.00 20.01 115 GLN A C 1
ATOM 1811 O O . GLN A 1 119 ? 29.992 9.776 37.891 1.00 20.16 115 GLN A O 1
ATOM 1825 N N . VAL A 1 120 ? 28.372 11.264 37.454 1.00 18.84 116 VAL A N 1
ATOM 1826 C CA . VAL A 1 120 ? 28.523 11.934 38.743 1.00 17.69 116 VAL A CA 1
ATOM 1827 C C . VAL A 1 120 ? 28.110 10.973 39.858 1.00 17.47 116 VAL A C 1
ATOM 1828 O O . VAL A 1 120 ? 28.777 10.887 40.887 1.00 17.24 116 VAL A O 1
ATOM 1841 N N . ASP A 1 121 ? 27.022 10.239 39.640 1.00 18.25 117 ASP A N 1
ATOM 1842 C CA . ASP A 1 121 ? 26.561 9.255 40.615 1.00 18.10 117 ASP A CA 1
ATOM 1843 C C . ASP A 1 121 ? 27.605 8.164 40.818 1.00 19.36 117 ASP A C 1
ATOM 1844 O O . ASP A 1 121 ? 27.892 7.774 41.950 1.00 19.27 117 ASP A O 1
ATOM 1853 N N . GLU A 1 122 ? 28.166 7.670 39.718 1.00 20.22 118 GLU A N 1
ATOM 1854 C CA . GLU A 1 122 ? 29.189 6.634 39.784 1.00 21.57 118 GLU A CA 1
ATOM 1855 C C . GLU A 1 122 ? 30.399 7.127 40.567 1.00 21.08 118 GLU A C 1
ATOM 1856 O O . GLU A 1 122 ? 30.946 6.406 41.404 1.00 21.71 118 GLU A O 1
ATOM 1868 N N . LEU A 1 123 ? 30.807 8.363 40.296 1.00 20.16 119 LEU A N 1
ATOM 1869 C CA . LEU A 1 123 ? 31.940 8.965 40.987 1.00 19.77 119 LEU A CA 1
ATOM 1870 C C . LEU A 1 123 ? 31.663 9.133 42.471 1.00 18.84 119 LEU A C 1
ATOM 1871 O O . LEU A 1 123 ? 32.550 8.929 43.297 1.00 19.07 119 LEU A O 1
ATOM 1887 N N . THR A 1 124 ? 30.433 9.518 42.801 1.00 18.00 120 THR A N 1
ATOM 1888 C CA . THR A 1 124 ? 30.030 9.690 44.190 1.00 18.79 120 THR A CA 1
ATOM 1889 C C . THR A 1 124 ? 30.260 8.392 44.959 1.00 18.53 120 THR A C 1
ATOM 1890 O O . THR A 1 124 ? 30.877 8.389 46.025 1.00 18.58 120 THR A O 1
ATOM 1901 N N . GLU A 1 125 ? 29.768 7.295 44.394 1.00 19.87 121 GLU A N 1
ATOM 1902 C CA . GLU A 1 125 ? 29.888 5.976 45.001 1.00 22.47 121 GLU A CA 1
ATOM 1903 C C . GLU A 1 125 ? 31.342 5.549 45.144 1.00 23.73 121 GLU A C 1
ATOM 1904 O O . GLU A 1 125 ? 31.764 5.090 46.204 1.00 23.29 121 GLU A O 1
ATOM 1916 N N . GLU A 1 126 ? 32.110 5.707 44.073 1.00 22.12 122 GLU A N 1
ATOM 1917 C CA . GLU A 1 126 ? 33.465 5.179 44.040 1.00 23.90 122 GLU A CA 1
ATOM 1918 C C . GLU A 1 126 ? 34.414 6.004 44.907 1.00 22.43 122 GLU A C 1
ATOM 1919 O O . GLU A 1 126 ? 35.283 5.451 45.579 1.00 23.36 122 GLU A O 1
ATOM 1931 N N . VAL A 1 127 ? 34.244 7.322 44.895 1.00 20.86 123 VAL A N 1
ATOM 1932 C CA . VAL A 1 127 ? 35.077 8.200 45.711 1.00 20.14 123 VAL A CA 1
ATOM 1933 C C . VAL A 1 127 ? 34.836 7.904 47.191 1.00 20.10 123 VAL A C 1
ATOM 1934 O O . VAL A 1 127 ? 35.775 7.875 47.984 1.00 20.45 123 VAL A O 1
ATOM 1947 N N . ALA A 1 128 ? 33.579 7.667 47.551 1.00 19.92 124 ALA A N 1
ATOM 1948 C CA . ALA A 1 128 ? 33.228 7.367 48.933 1.00 20.26 124 ALA A CA 1
ATOM 1949 C C . ALA A 1 128 ? 33.966 6.123 49.421 1.00 21.98 124 ALA A C 1
ATOM 1950 O O . ALA A 1 128 ? 34.424 6.071 50.562 1.00 22.39 124 ALA A O 1
ATOM 1957 N N . GLY A 1 129 ? 34.085 5.126 48.548 1.00 23.21 125 GLY A N 1
ATOM 1958 C CA . GLY A 1 129 ? 34.762 3.887 48.893 1.00 25.22 125 GLY A CA 1
ATOM 1959 C C . GLY A 1 129 ? 36.269 4.046 48.974 1.00 25.48 125 GLY A C 1
ATOM 1960 O O . GLY A 1 129 ? 36.917 3.503 49.870 1.00 26.63 125 GLY A O 1
ATOM 1964 N N . ILE A 1 130 ? 36.828 4.800 48.036 1.00 24.62 126 ILE A N 1
ATOM 1965 C CA . ILE A 1 130 ? 38.267 5.016 47.982 1.00 25.05 126 ILE A CA 1
ATOM 1966 C C . ILE A 1 130 ? 38.756 5.806 49.196 1.00 24.19 126 ILE A C 1
ATOM 1967 O O . ILE A 1 130 ? 39.814 5.506 49.749 1.00 25.14 126 ILE A O 1
ATOM 1983 N N . LEU A 1 131 ? 37.979 6.799 49.619 1.00 22.58 127 LEU A N 1
ATOM 1984 C CA . LEU A 1 131 ? 38.420 7.721 50.664 1.00 21.80 127 LEU A CA 1
ATOM 1985 C C . LEU A 1 131 ? 38.022 7.292 52.079 1.00 22.31 127 LEU A C 1
ATOM 1986 O O . LEU A 1 131 ? 38.361 7.967 53.049 1.00 21.93 127 LEU A O 1
ATOM 2002 N N . ASP A 1 132 ? 37.311 6.178 52.201 1.00 23.44 128 ASP A N 1
ATOM 2003 C CA . ASP A 1 132 ? 36.894 5.694 53.511 1.00 24.41 128 ASP A CA 1
ATOM 2004 C C . ASP A 1 132 ? 38.119 5.339 54.352 1.00 25.57 128 ASP A C 1
ATOM 2005 O O . ASP A 1 132 ? 38.742 4.298 54.145 1.00 27.18 128 ASP A O 1
ATOM 2014 N N . GLY A 1 133 ? 38.456 6.212 55.297 1.00 24.93 129 GLY A N 1
ATOM 2015 C CA . GLY A 1 133 ? 39.583 5.986 56.185 1.00 26.00 129 GLY A CA 1
ATOM 2016 C C . GLY A 1 133 ? 40.911 6.125 55.466 1.00 27.02 129 GLY A C 1
ATOM 2017 O O . GLY A 1 133 ? 41.926 5.574 55.900 1.00 27.31 129 GLY A O 1
ATOM 2021 N N . VAL A 1 134 ? 40.893 6.870 54.364 1.00 27.50 130 VAL A N 1
ATOM 2022 C CA . VAL A 1 134 ? 42.062 7.044 53.509 1.00 26.12 130 VAL A CA 1
ATOM 2023 C C . VAL A 1 134 ? 42.216 8.511 53.114 1.00 26.83 130 VAL A C 1
ATOM 2024 O O . VAL A 1 134 ? 41.233 9.189 52.814 1.00 26.96 130 VAL A O 1
ATOM 2037 N N . VAL A 1 135 ? 43.458 8.986 53.112 1.00 25.28 131 VAL A N 1
ATOM 2038 C CA . VAL A 1 135 ? 43.771 10.369 52.771 1.00 24.45 131 VAL A CA 1
ATOM 2039 C C . VAL A 1 135 ? 44.609 10.417 51.493 1.00 23.48 131 VAL A C 1
ATOM 2040 O O . VAL A 1 135 ? 45.687 9.829 51.432 1.00 24.90 131 VAL A O 1
ATOM 2053 N N . LEU A 1 136 ? 44.108 11.121 50.480 1.00 22.77 132 LEU A N 1
ATOM 2054 C CA . LEU A 1 136 ? 44.766 11.181 49.175 1.00 23.74 132 LEU A CA 1
ATOM 2055 C C . LEU A 1 136 ? 44.815 12.597 48.623 1.00 24.43 132 LEU A C 1
ATOM 2056 O O . LEU A 1 136 ? 43.894 13.388 48.829 1.00 22.28 132 LEU A O 1
ATOM 2072 N N . THR A 1 137 ? 45.890 12.907 47.907 1.00 26.26 133 THR A N 1
ATOM 2073 C CA . THR A 1 137 ? 45.960 14.145 47.143 1.00 29.83 133 THR A CA 1
ATOM 2074 C C . THR A 1 137 ? 44.990 14.052 45.969 1.00 30.55 133 THR A C 1
ATOM 2075 O O . THR A 1 137 ? 44.412 12.993 45.720 1.00 29.58 133 THR A O 1
ATOM 2086 N N . ARG A 1 138 ? 44.806 15.156 45.253 1.00 35.36 134 ARG A N 1
ATOM 2087 C CA . ARG A 1 138 ? 43.962 15.153 44.064 1.00 33.78 134 ARG A CA 1
ATOM 2088 C C . ARG A 1 138 ? 44.479 14.141 43.049 1.00 33.67 134 ARG A C 1
ATOM 2089 O O . ARG A 1 138 ? 43.727 13.301 42.557 1.00 33.29 134 ARG A O 1
ATOM 2110 N N . ASP A 1 139 ? 45.770 14.226 42.745 1.00 30.85 135 ASP A N 1
ATOM 2111 C CA . ASP A 1 139 ? 46.382 13.354 41.751 1.00 31.77 135 ASP A CA 1
ATOM 2112 C C . ASP A 1 139 ? 46.297 11.888 42.158 1.00 30.24 135 ASP A C 1
ATOM 2113 O O . ASP A 1 139 ? 46.050 11.020 41.323 1.00 32.71 135 ASP A O 1
ATOM 2122 N N . GLU A 1 140 ? 46.501 11.614 43.442 1.00 30.37 136 GLU A N 1
ATOM 2123 C CA . GLU A 1 140 ? 46.413 10.250 43.945 1.00 30.96 136 GLU A CA 1
ATOM 2124 C C . GLU A 1 140 ? 44.992 9.708 43.808 1.00 30.67 136 GLU A C 1
ATOM 2125 O O . GLU A 1 140 ? 44.799 8.551 43.434 1.00 30.72 136 GLU A O 1
ATOM 2137 N N . LEU A 1 141 ? 44.002 10.547 44.105 1.00 26.24 137 LEU A N 1
ATOM 2138 C CA . LEU A 1 141 ? 42.603 10.140 44.011 1.00 25.04 137 LEU A CA 1
ATOM 2139 C C . LEU A 1 141 ? 42.184 9.921 42.556 1.00 25.87 137 LEU A C 1
ATOM 2140 O O . LEU A 1 141 ? 41.496 8.948 42.237 1.00 26.12 137 LEU A O 1
ATOM 2156 N N . VAL A 1 142 ? 42.599 10.827 41.677 1.00 32.30 138 VAL A N 1
ATOM 2157 C CA . VAL A 1 142 ? 42.261 10.725 40.263 1.00 29.24 138 VAL A CA 1
ATOM 2158 C C . VAL A 1 142 ? 42.912 9.483 39.664 1.00 32.27 138 VAL A C 1
ATOM 2159 O O . VAL A 1 142 ? 42.324 8.820 38.812 1.00 31.92 138 VAL A O 1
ATOM 2172 N N . THR A 1 143 ? 44.122 9.171 40.121 1.00 31.20 139 THR A N 1
ATOM 2173 C CA . THR A 1 143 ? 44.842 7.994 39.644 1.00 33.47 139 THR A CA 1
ATOM 2174 C C . THR A 1 143 ? 44.102 6.718 40.038 1.00 33.21 139 THR A C 1
ATOM 2175 O O . THR A 1 143 ? 44.022 5.776 39.252 1.00 34.96 139 THR A O 1
ATOM 2186 N N . ARG A 1 144 ? 43.563 6.690 41.254 1.00 32.67 140 ARG A N 1
ATOM 2187 C CA . ARG A 1 144 ? 42.765 5.556 41.708 1.00 32.57 140 ARG A CA 1
ATOM 2188 C C . ARG A 1 144 ? 41.527 5.394 40.832 1.00 33.51 140 ARG A C 1
ATOM 2189 O O . ARG A 1 144 ? 41.177 4.284 40.427 1.00 33.54 140 ARG A O 1
ATOM 2210 N N . LEU A 1 145 ? 40.872 6.514 40.543 1.00 29.15 141 LEU A N 1
ATOM 2211 C CA . LEU A 1 145 ? 39.634 6.511 39.772 1.00 28.59 141 LEU A CA 1
ATOM 2212 C C . LEU A 1 145 ? 39.826 5.989 38.349 1.00 30.74 141 LEU A C 1
ATOM 2213 O O . LEU A 1 145 ? 39.064 5.141 37.889 1.00 31.38 141 LEU A O 1
ATOM 2229 N N . VAL A 1 146 ? 40.847 6.486 37.657 1.00 38.49 142 VAL A N 1
ATOM 2230 C CA . VAL A 1 146 ? 41.039 6.144 36.250 1.00 41.75 142 VAL A CA 1
ATOM 2231 C C . VAL A 1 146 ? 41.518 4.704 36.082 1.00 42.00 142 VAL A C 1
ATOM 2232 O O . VAL A 1 146 ? 41.517 4.172 34.975 1.00 47.43 142 VAL A O 1
ATOM 2245 N N . ALA A 1 147 ? 41.940 4.080 37.176 1.00 48.09 143 ALA A N 1
ATOM 2246 C CA . ALA A 1 147 ? 42.232 2.652 37.157 1.00 48.70 143 ALA A CA 1
ATOM 2247 C C . ALA A 1 147 ? 40.939 1.890 36.863 1.00 50.83 143 ALA A C 1
ATOM 2248 O O . ALA A 1 147 ? 40.964 0.784 36.322 1.00 53.46 143 ALA A O 1
ATOM 2255 N N . ASP A 1 148 ? 39.810 2.501 37.217 1.00 46.09 144 ASP A N 1
ATOM 2256 C CA . ASP A 1 148 ? 38.498 1.915 36.965 1.00 42.16 144 ASP A CA 1
ATOM 2257 C C . ASP A 1 148 ? 38.147 2.063 35.492 1.00 45.38 144 ASP A C 1
ATOM 2258 O O . ASP A 1 148 ? 38.590 2.994 34.820 1.00 42.83 144 ASP A O 1
ATOM 2267 N N . LYS A 1 149 ? 37.331 1.137 35.007 1.00 48.74 145 LYS A N 1
ATOM 2268 C CA . LYS A 1 149 ? 36.994 1.054 33.594 1.00 47.89 145 LYS A CA 1
ATOM 2269 C C . LYS A 1 149 ? 35.962 2.114 33.227 1.00 43.98 145 LYS A C 1
ATOM 2270 O O . LYS A 1 149 ? 35.927 2.596 32.095 1.00 46.68 145 LYS A O 1
ATOM 2289 N N . ARG A 1 150 ? 35.131 2.479 34.198 1.00 38.41 146 ARG A N 1
ATOM 2290 C CA . ARG A 1 150 ? 34.093 3.483 33.995 1.00 36.63 146 ARG A CA 1
ATOM 2291 C C . ARG A 1 150 ? 34.658 4.897 33.867 1.00 36.76 146 ARG A C 1
ATOM 2292 O O . ARG A 1 150 ? 33.954 5.808 33.433 1.00 37.47 146 ARG A O 1
ATOM 2313 N N . PHE A 1 151 ? 35.923 5.073 34.244 1.00 34.29 147 PHE A N 1
ATOM 2314 C CA . PHE A 1 151 ? 36.515 6.403 34.380 1.00 34.33 147 PHE A CA 1
ATOM 2315 C C . PHE A 1 151 ? 37.805 6.576 33.583 1.00 37.29 147 PHE A C 1
ATOM 2316 O O . PHE A 1 151 ? 38.329 7.685 33.487 1.00 37.89 147 PHE A O 1
ATOM 2333 N N . VAL A 1 152 ? 38.322 5.486 33.027 1.00 40.04 148 VAL A N 1
ATOM 2334 C CA . VAL A 1 152 ? 39.613 5.516 32.344 1.00 43.18 148 VAL A CA 1
ATOM 2335 C C . VAL A 1 152 ? 39.605 6.491 31.166 1.00 44.91 148 VAL A C 1
ATOM 2336 O O . VAL A 1 152 ? 40.634 7.074 30.823 1.00 47.14 148 VAL A O 1
ATOM 2349 N N . SER A 1 153 ? 38.438 6.672 30.558 1.00 57.54 149 SER A N 1
ATOM 2350 C CA . SER A 1 153 ? 38.304 7.562 29.411 1.00 61.60 149 SER A CA 1
ATOM 2351 C C . SER A 1 153 ? 38.182 9.025 29.835 1.00 59.73 149 SER A C 1
ATOM 2352 O O . SER A 1 153 ? 38.216 9.926 28.995 1.00 60.23 149 SER A O 1
ATOM 2377 N N . GLU A 1 155 ? 40.174 10.623 32.168 1.00 51.14 151 GLU A N 1
ATOM 2378 C CA . GLU A 1 155 ? 41.357 11.070 32.902 1.00 54.27 151 GLU A CA 1
ATOM 2379 C C . GLU A 1 155 ? 41.653 12.552 32.682 1.00 52.07 151 GLU A C 1
ATOM 2380 O O . GLU A 1 155 ? 41.910 13.285 33.637 1.00 51.38 151 GLU A O 1
ATOM 2392 N N . GLU A 1 156 ? 41.596 12.996 31.432 1.00 50.60 152 GLU A N 1
ATOM 2393 C CA . GLU A 1 156 ? 41.882 14.390 31.116 1.00 53.23 152 GLU A CA 1
ATOM 2394 C C . GLU A 1 156 ? 40.828 15.323 31.709 1.00 47.40 152 GLU A C 1
ATOM 2395 O O . GLU A 1 156 ? 41.161 16.358 32.286 1.00 47.20 152 GLU A O 1
ATOM 2407 N N . ARG A 1 157 ? 39.559 14.952 31.563 1.00 45.94 153 ARG A N 1
ATOM 2408 C CA . ARG A 1 157 ? 38.459 15.744 32.103 1.00 46.67 153 ARG A CA 1
ATOM 2409 C C . ARG A 1 157 ? 38.590 15.925 33.614 1.00 48.33 153 ARG A C 1
ATOM 2410 O O . ARG A 1 157 ? 38.338 17.008 34.142 1.00 48.62 153 ARG A O 1
ATOM 2431 N N . LEU A 1 158 ? 38.990 14.861 34.306 1.00 43.74 154 LEU A N 1
ATOM 2432 C CA . LEU A 1 158 ? 39.019 14.866 35.765 1.00 45.12 154 LEU A CA 1
ATOM 2433 C C . LEU A 1 158 ? 40.141 15.729 36.335 1.00 49.07 154 LEU A C 1
ATOM 2434 O O . LEU A 1 158 ? 39.942 16.421 37.329 1.00 48.71 154 LEU A O 1
ATOM 2450 N N . ARG A 1 159 ? 41.316 15.692 35.715 1.00 52.68 155 ARG A N 1
ATOM 2451 C CA . ARG A 1 159 ? 42.457 16.442 36.233 1.00 57.90 155 ARG A CA 1
ATOM 2452 C C . ARG A 1 159 ? 42.287 17.944 36.027 1.00 60.10 155 ARG A C 1
ATOM 2453 O O . ARG A 1 159 ? 42.469 18.729 36.958 1.00 60.14 155 ARG A O 1
ATOM 2474 N N . SER A 1 160 ? 41.930 18.337 34.808 1.00 61.14 156 SER A N 1
ATOM 2475 C CA . SER A 1 160 ? 41.850 19.752 34.455 1.00 61.78 156 SER A CA 1
ATOM 2476 C C . SER A 1 160 ? 40.657 20.449 35.109 1.00 56.49 156 SER A C 1
ATOM 2477 O O . SER A 1 160 ? 40.729 21.636 35.427 1.00 57.67 156 SER A O 1
ATOM 2485 N N . GLY A 1 161 ? 39.568 19.709 35.312 1.00 41.85 157 GLY A N 1
ATOM 2486 C CA . GLY A 1 161 ? 38.343 20.270 35.861 1.00 37.98 157 GLY A CA 1
ATOM 2487 C C . GLY A 1 161 ? 37.911 19.640 37.175 1.00 36.52 157 GLY A C 1
ATOM 2488 O O . GLY A 1 161 ? 36.716 19.554 37.461 1.00 31.68 157 GLY A O 1
ATOM 2492 N N . TRP A 1 162 ? 38.877 19.206 37.980 1.00 34.89 158 TRP A N 1
ATOM 2493 C CA . TRP A 1 162 ? 38.570 18.580 39.263 1.00 37.46 158 TRP A CA 1
ATOM 2494 C C . TRP A 1 162 ? 37.802 19.531 40.178 1.00 34.54 158 TRP A C 1
ATOM 2495 O O . TRP A 1 162 ? 36.897 19.115 40.902 1.00 26.43 158 TRP A O 1
ATOM 2516 N N . GLY A 1 163 ? 38.171 20.809 40.133 1.00 44.16 159 GLY A N 1
ATOM 2517 C CA . GLY A 1 163 ? 37.569 21.813 40.990 1.00 44.14 159 GLY A CA 1
ATOM 2518 C C . GLY A 1 163 ? 36.066 21.914 40.822 1.00 39.02 159 GLY A C 1
ATOM 2519 O O . GLY A 1 163 ? 35.346 22.221 41.770 1.00 36.11 159 GLY A O 1
ATOM 2523 N N . SER A 1 164 ? 35.593 21.649 39.609 1.00 34.05 160 SER A N 1
ATOM 2524 C CA . SER A 1 164 ? 34.171 21.730 39.304 1.00 32.97 160 SER A CA 1
ATOM 2525 C C . SER A 1 164 ? 33.455 20.408 39.594 1.00 29.84 160 SER A C 1
ATOM 2526 O O . SER A 1 164 ? 32.333 20.394 40.100 1.00 22.41 160 SER A O 1
ATOM 2534 N N . VAL A 1 165 ? 34.116 19.300 39.277 1.00 24.81 161 VAL A N 1
ATOM 2535 C CA . VAL A 1 165 ? 33.510 17.978 39.386 1.00 23.62 161 VAL A CA 1
ATOM 2536 C C . VAL A 1 165 ? 33.387 17.511 40.837 1.00 21.84 161 VAL A C 1
ATOM 2537 O O . VAL A 1 165 ? 32.510 16.715 41.164 1.00 20.50 161 VAL A O 1
ATOM 2550 N N . LEU A 1 166 ? 34.258 18.012 41.706 1.00 23.18 162 LEU A N 1
ATOM 2551 C CA . LEU A 1 166 ? 34.275 17.573 43.098 1.00 24.61 162 LEU A CA 1
ATOM 2552 C C . LEU A 1 166 ? 33.110 18.139 43.907 1.00 19.45 162 LEU A C 1
ATOM 2553 O O . LEU A 1 166 ? 32.782 17.624 44.975 1.00 17.99 162 LEU A O 1
ATOM 2569 N N . LYS A 1 167 ? 32.490 19.206 43.414 1.00 19.11 163 LYS A N 1
ATOM 2570 C CA . LYS A 1 167 ? 31.521 19.941 44.222 1.00 17.87 163 LYS A CA 1
ATOM 2571 C C . LYS A 1 167 ? 30.239 19.148 44.510 1.00 16.91 163 LYS A C 1
ATOM 2572 O O . LYS A 1 167 ? 29.771 19.140 45.649 1.00 15.47 163 LYS A O 1
ATOM 2591 N N . PRO A 1 168 ? 29.666 18.477 43.494 1.00 18.35 164 PRO A N 1
ATOM 2592 C CA . PRO A 1 168 ? 28.537 17.592 43.809 1.00 23.26 164 PRO A CA 1
ATOM 2593 C C . PRO A 1 168 ? 28.894 16.534 44.851 1.00 17.52 164 PRO A C 1
ATOM 2594 O O . PRO A 1 168 ? 28.064 16.182 45.692 1.00 14.05 164 PRO A O 1
ATOM 2605 N N . LEU A 1 169 ? 30.126 16.040 44.792 1.00 15.74 165 LEU A N 1
ATOM 2606 C CA . LEU A 1 169 ? 30.593 15.036 45.741 1.00 15.58 165 LEU A CA 1
ATOM 2607 C C . LEU A 1 169 ? 30.699 15.635 47.138 1.00 21.01 165 LEU A C 1
ATOM 2608 O O . LEU A 1 169 ? 30.335 14.994 48.125 1.00 14.57 165 LEU A O 1
ATOM 2624 N N . ALA A 1 170 ? 31.196 16.866 47.219 1.00 15.48 166 ALA A N 1
ATOM 2625 C CA . ALA A 1 170 ? 31.278 17.563 48.496 1.00 17.45 166 ALA A CA 1
ATOM 2626 C C . ALA A 1 170 ? 29.876 17.745 49.060 1.00 15.39 166 ALA A C 1
ATOM 2627 O O . ALA A 1 170 ? 29.627 17.462 50.227 1.00 13.82 166 ALA A O 1
ATOM 2634 N N . TRP A 1 171 ? 28.958 18.195 48.210 1.00 15.30 167 TRP A N 1
ATOM 2635 C CA . TRP A 1 171 ? 27.581 18.445 48.619 1.00 13.17 167 TRP A CA 1
ATOM 2636 C C . TRP A 1 171 ? 26.873 17.171 49.066 1.00 15.54 167 TRP A C 1
ATOM 2637 O O . TRP A 1 171 ? 25.985 17.221 49.915 1.00 15.35 167 TRP A O 1
ATOM 2658 N N . ARG A 1 172 ? 27.261 16.035 48.494 1.00 16.77 168 ARG A N 1
ATOM 2659 C CA . ARG A 1 172 ? 26.667 14.754 48.871 1.00 15.20 168 ARG A CA 1
ATOM 2660 C C . ARG A 1 172 ? 27.359 14.162 50.099 1.00 15.40 168 ARG A C 1
ATOM 2661 O O . ARG A 1 172 ? 26.910 13.158 50.647 1.00 16.61 168 ARG A O 1
ATOM 2682 N N . GLY A 1 173 ? 28.449 14.794 50.526 1.00 16.33 169 GLY A N 1
ATOM 2683 C CA . GLY A 1 173 ? 29.126 14.418 51.754 1.00 16.25 169 GLY A CA 1
ATOM 2684 C C . GLY A 1 173 ? 30.066 13.233 51.645 1.00 17.04 169 GLY A C 1
ATOM 2685 O O . GLY A 1 173 ? 30.316 12.561 52.644 1.00 17.33 169 GLY A O 1
ATOM 2689 N N . VAL A 1 174 ? 30.596 12.976 50.451 1.00 19.10 170 VAL A N 1
ATOM 2690 C CA . VAL A 1 174 ? 31.515 11.856 50.256 1.00 18.25 170 VAL A CA 1
ATOM 2691 C C . VAL A 1 174 ? 32.968 12.315 50.170 1.00 17.98 170 VAL A C 1
ATOM 2692 O O . VAL A 1 174 ? 33.868 11.490 50.031 1.00 18.71 170 VAL A O 1
ATOM 2705 N N . LEU A 1 175 ? 33.206 13.621 50.252 1.00 19.65 171 LEU A N 1
ATOM 2706 C CA . LEU A 1 175 ? 34.577 14.115 50.318 1.00 19.79 171 LEU A CA 1
ATOM 2707 C C . LEU A 1 175 ? 34.678 15.457 51.023 1.00 18.94 171 LEU A C 1
ATOM 2708 O O . LEU A 1 175 ? 33.742 16.257 51.030 1.00 16.76 171 LEU A O 1
ATOM 2724 N N . CYS A 1 176 ? 35.837 15.671 51.633 1.00 16.29 172 CYS A N 1
ATOM 2725 C CA . CYS A 1 176 ? 36.183 16.931 52.269 1.00 20.89 172 CYS A CA 1
ATOM 2726 C C . CYS A 1 176 ? 37.698 16.968 52.358 1.00 19.82 172 CYS A C 1
ATOM 2727 O O . CYS A 1 176 ? 38.354 15.997 51.993 1.00 17.46 172 CYS A O 1
ATOM 2735 N N . HIS A 1 177 ? 38.258 18.072 52.837 1.00 20.76 173 HIS A N 1
ATOM 2736 C CA . HIS A 1 177 ? 39.700 18.148 53.031 1.00 17.08 173 HIS A CA 1
ATOM 2737 C C . HIS A 1 177 ? 40.151 17.210 54.143 1.00 19.40 173 HIS A C 1
ATOM 2738 O O . HIS A 1 177 ? 39.494 17.094 55.177 1.00 18.49 173 HIS A O 1
ATOM 2752 N N . GLY A 1 178 ? 41.276 16.544 53.922 1.00 18.44 174 GLY A N 1
ATOM 2753 C CA . GLY A 1 178 ? 41.978 15.864 54.992 1.00 19.05 174 GLY A CA 1
ATOM 2754 C C . GLY A 1 178 ? 43.041 16.808 55.514 1.00 19.60 174 GLY A C 1
ATOM 2755 O O . GLY A 1 178 ? 43.087 17.971 55.111 1.00 19.42 174 GLY A O 1
ATOM 2759 N N . PRO A 1 179 ? 43.902 16.320 56.415 1.00 22.36 175 PRO A N 1
ATOM 2760 C CA . PRO A 1 179 ? 45.035 17.141 56.845 1.00 25.05 175 PRO A CA 1
ATOM 2761 C C . PRO A 1 179 ? 45.965 17.409 55.670 1.00 24.28 175 PRO A C 1
ATOM 2762 O O . PRO A 1 179 ? 46.167 16.512 54.853 1.00 24.30 175 PRO A O 1
ATOM 2773 N N . ASN A 1 180 ? 46.506 18.618 55.568 1.00 26.43 176 ASN A N 1
ATOM 2774 C CA . ASN A 1 180 ? 47.453 18.913 54.502 1.00 26.39 176 ASN A CA 1
ATOM 2775 C C . ASN A 1 180 ? 48.689 18.041 54.634 1.00 26.01 176 ASN A C 1
ATOM 2776 O O . ASN A 1 180 ? 49.200 17.839 55.736 1.00 30.10 176 ASN A O 1
ATOM 2787 N N . ARG A 1 181 ? 49.148 17.505 53.509 1.00 37.95 177 ARG A N 1
ATOM 2788 C CA . ARG A 1 181 ? 50.420 16.799 53.455 1.00 39.03 177 ARG A CA 1
ATOM 2789 C C . ARG A 1 181 ? 51.477 17.791 52.990 1.00 40.45 177 ARG A C 1
ATOM 2790 O O . ARG A 1 181 ? 51.624 18.040 51.794 1.00 38.20 177 ARG A O 1
ATOM 2811 N N . GLY A 1 182 ? 52.199 18.368 53.944 1.00 47.46 178 GLY A N 1
ATOM 2812 C CA . GLY A 1 182 ? 53.084 19.475 53.648 1.00 46.15 178 GLY A CA 1
ATOM 2813 C C . GLY A 1 182 ? 52.271 20.644 53.128 1.00 46.14 178 GLY A C 1
ATOM 2814 O O . GLY A 1 182 ? 51.423 21.185 53.841 1.00 47.31 178 GLY A O 1
ATOM 2818 N N . ASN A 1 183 ? 52.516 21.020 51.876 1.00 58.44 179 ASN A N 1
ATOM 2819 C CA . ASN A 1 183 ? 51.803 22.128 51.246 1.00 60.01 179 ASN A CA 1
ATOM 2820 C C . ASN A 1 183 ? 50.669 21.662 50.337 1.00 61.02 179 ASN A C 1
ATOM 2821 O O . ASN A 1 183 ? 49.875 22.473 49.860 1.00 60.36 179 ASN A O 1
ATOM 2832 N N . LYS A 1 184 ? 50.595 20.356 50.101 1.00 47.21 180 LYS A N 1
ATOM 2833 C CA . LYS A 1 184 ? 49.563 19.794 49.237 1.00 45.70 180 LYS A CA 1
ATOM 2834 C C . LYS A 1 184 ? 48.247 19.577 49.982 1.00 43.25 180 LYS A C 1
ATOM 2835 O O . LYS A 1 184 ? 48.235 19.245 51.168 1.00 44.43 180 LYS A O 1
ATOM 2854 N N . ILE A 1 185 ? 47.142 19.775 49.270 1.00 38.24 181 ILE A N 1
ATOM 2855 C CA . ILE A 1 185 ? 45.813 19.502 49.801 1.00 33.60 181 ILE A CA 1
ATOM 2856 C C . ILE A 1 185 ? 45.481 18.023 49.635 1.00 32.92 181 ILE A C 1
ATOM 2857 O O . ILE A 1 185 ? 45.862 17.404 48.641 1.00 37.32 181 ILE A O 1
ATOM 2873 N N . THR A 1 186 ? 44.775 17.469 50.617 1.00 29.76 182 THR A N 1
ATOM 2874 C CA . THR A 1 186 ? 44.334 16.079 50.574 1.00 26.92 182 THR A CA 1
ATOM 2875 C C . THR A 1 186 ? 42.821 15.994 50.698 1.00 22.94 182 THR A C 1
ATOM 2876 O O . THR A 1 186 ? 42.175 16.935 51.161 1.00 22.12 182 THR A O 1
ATOM 2887 N N . PHE A 1 187 ? 42.270 14.855 50.290 1.00 20.56 183 PHE A N 1
ATOM 2888 C CA . PHE A 1 187 ? 40.838 14.599 50.382 1.00 19.60 183 PHE A CA 1
ATOM 2889 C C . PHE A 1 187 ? 40.583 13.343 51.205 1.00 24.43 183 PHE A C 1
ATOM 2890 O O . PHE A 1 187 ? 41.407 12.429 51.222 1.00 21.55 183 PHE A O 1
ATOM 2907 N N . THR A 1 188 ? 39.439 13.297 51.883 1.00 18.92 184 THR A N 1
ATOM 2908 C CA . THR A 1 188 ? 39.047 12.101 52.615 1.00 19.21 184 THR A CA 1
ATOM 2909 C C . THR A 1 188 ? 37.531 12.061 52.823 1.00 18.58 184 THR A C 1
ATOM 2910 O O . THR A 1 188 ? 36.825 13.018 52.504 1.00 17.82 184 THR A O 1
ATOM 2921 N N . LEU A 1 189 ? 37.043 10.937 53.341 1.00 19.07 185 LEU A N 1
ATOM 2922 C CA . LEU A 1 189 ? 35.618 10.752 53.603 1.00 18.83 185 LEU A CA 1
ATOM 2923 C C . LEU A 1 189 ? 35.231 11.393 54.940 1.00 18.49 185 LEU A C 1
ATOM 2924 O O . LEU A 1 189 ? 35.828 11.070 55.971 1.00 18.65 185 LEU A O 1
ATOM 2940 N N . PRO A 1 190 ? 34.242 12.308 54.930 1.00 17.48 186 PRO A N 1
ATOM 2941 C CA . PRO A 1 190 ? 33.792 12.948 56.174 1.00 17.07 186 PRO A CA 1
ATOM 2942 C C . PRO A 1 190 ? 33.414 11.951 57.273 1.00 18.85 186 PRO A C 1
ATOM 2943 O O . PRO A 1 190 ? 33.744 12.163 58.443 1.00 18.02 186 PRO A O 1
ATOM 2954 N N . ALA A 1 191 ? 32.744 10.869 56.893 1.00 18.63 187 ALA A N 1
ATOM 2955 C CA . ALA A 1 191 ? 32.300 9.868 57.858 1.00 20.47 187 ALA A CA 1
ATOM 2956 C C . ALA A 1 191 ? 33.472 9.234 58.610 1.00 20.48 187 ALA A C 1
ATOM 2957 O O . ALA A 1 191 ? 33.404 9.054 59.822 1.00 20.92 187 ALA A O 1
ATOM 2964 N N . SER A 1 192 ? 34.547 8.905 57.900 1.00 20.48 188 SER A N 1
ATOM 2965 C CA . SER A 1 192 ? 35.680 8.230 58.527 1.00 21.29 188 SER A CA 1
ATOM 2966 C C . SER A 1 192 ? 36.555 9.200 59.323 1.00 21.07 188 SER A C 1
ATOM 2967 O O . SER A 1 192 ? 37.166 8.815 60.318 1.00 21.81 188 SER A O 1
ATOM 2975 N N . GLN A 1 193 ? 36.613 10.458 58.899 1.00 22.34 189 GLN A N 1
ATOM 2976 C CA . GLN A 1 193 ? 37.459 11.436 59.582 1.00 19.99 189 GLN A CA 1
ATOM 2977 C C . GLN A 1 193 ? 36.827 11.966 60.866 1.00 19.45 189 GLN A C 1
ATOM 2978 O O . GLN A 1 193 ? 37.528 12.218 61.842 1.00 25.36 189 GLN A O 1
ATOM 2992 N N . PHE A 1 194 ? 35.508 12.130 60.868 1.00 19.07 190 PHE A N 1
ATOM 2993 C CA . PHE A 1 194 ? 34.832 12.802 61.975 1.00 19.54 190 PHE A CA 1
ATOM 2994 C C . PHE A 1 194 ? 34.021 11.859 62.868 1.00 21.86 190 PHE A C 1
ATOM 2995 O O . PHE A 1 194 ? 33.540 12.268 63.922 1.00 20.40 190 PHE A O 1
ATOM 3012 N N . GLY A 1 195 ? 33.880 10.604 62.451 1.00 20.80 191 GLY A N 1
ATOM 3013 C CA . GLY A 1 195 ? 33.248 9.587 63.274 1.00 22.13 191 GLY A CA 1
ATOM 3014 C C . GLY A 1 195 ? 31.884 9.970 63.824 1.00 22.28 191 GLY A C 1
ATOM 3015 O O . GLY A 1 195 ? 30.973 10.318 63.074 1.00 21.67 191 GLY A O 1
ATOM 3019 N N . ALA A 1 196 ? 31.750 9.910 65.145 1.00 23.28 192 ALA A N 1
ATOM 3020 C CA . ALA A 1 196 ? 30.473 10.159 65.805 1.00 23.83 192 ALA A CA 1
ATOM 3021 C C . ALA A 1 196 ? 29.994 11.602 65.642 1.00 22.56 192 ALA A C 1
ATOM 3022 O O . ALA A 1 196 ? 28.830 11.900 65.900 1.00 22.84 192 ALA A O 1
ATOM 3029 N N . ASP A 1 197 ? 30.886 12.494 65.225 1.00 21.33 193 ASP A N 1
ATOM 3030 C CA . ASP A 1 197 ? 30.508 13.881 64.969 1.00 27.73 193 ASP A CA 1
ATOM 3031 C C . ASP A 1 197 ? 29.831 14.061 63.612 1.00 26.33 193 ASP A C 1
ATOM 3032 O O . ASP A 1 197 ? 29.251 15.109 63.345 1.00 24.27 193 ASP A O 1
ATOM 3041 N N . TRP A 1 198 ? 29.912 13.046 62.756 1.00 22.40 194 TRP A N 1
ATOM 3042 C CA . TRP A 1 198 ? 29.296 13.118 61.437 1.00 22.78 194 TRP A CA 1
ATOM 3043 C C . TRP A 1 198 ? 27.932 12.449 61.443 1.00 24.48 194 TRP A C 1
ATOM 3044 O O . TRP A 1 198 ? 27.831 11.223 61.435 1.00 25.24 194 TRP A O 1
ATOM 3065 N N . GLY A 1 199 ? 26.884 13.265 61.458 1.00 45.75 195 GLY A N 1
ATOM 3066 C CA . GLY A 1 199 ? 25.525 12.762 61.448 1.00 46.29 195 GLY A CA 1
ATOM 3067 C C . GLY A 1 199 ? 25.097 12.368 60.050 1.00 48.44 195 GLY A C 1
ATOM 3068 O O . GLY A 1 199 ? 25.652 12.843 59.058 1.00 48.04 195 GLY A O 1
ATOM 3072 N N . LYS A 1 200 ? 24.112 11.479 59.975 1.00 53.20 196 LYS A N 1
ATOM 3073 C CA . LYS A 1 200 ? 23.541 11.062 58.701 1.00 49.71 196 LYS A CA 1
ATOM 3074 C C . LYS A 1 200 ? 22.873 12.267 58.057 1.00 46.57 196 LYS A C 1
ATOM 3075 O O . LYS A 1 200 ? 22.240 13.071 58.742 1.00 48.26 196 LYS A O 1
ATOM 3111 N N . PRO A 1 202 ? 20.438 14.813 56.217 1.00 25.21 198 PRO A N 1
ATOM 3112 C CA . PRO A 1 202 ? 18.979 14.921 56.132 1.00 28.53 198 PRO A CA 1
ATOM 3113 C C . PRO A 1 202 ? 18.500 15.207 54.716 1.00 28.10 198 PRO A C 1
ATOM 3114 O O . PRO A 1 202 ? 19.289 15.659 53.886 1.00 25.76 198 PRO A O 1
ATOM 3125 N N . GLU A 1 203 ? 17.223 14.950 54.452 1.00 25.69 199 GLU A N 1
ATOM 3126 C CA . GLU A 1 203 ? 16.622 15.354 53.191 1.00 29.09 199 GLU A CA 1
ATOM 3127 C C . GLU A 1 203 ? 16.471 16.872 53.200 1.00 27.18 199 GLU A C 1
ATOM 3128 O O . GLU A 1 203 ? 16.465 17.484 54.266 1.00 26.64 199 GLU A O 1
ATOM 3140 N N . PRO A 1 204 ? 16.359 17.489 52.014 1.00 26.37 200 PRO A N 1
ATOM 3141 C CA . PRO A 1 204 ? 16.297 18.956 51.948 1.00 23.53 200 PRO A CA 1
ATOM 3142 C C . PRO A 1 204 ? 15.136 19.574 52.734 1.00 23.34 200 PRO A C 1
ATOM 3143 O O . PRO A 1 204 ? 15.326 20.622 53.345 1.00 24.28 200 PRO A O 1
ATOM 3154 N N . ASP A 1 205 ? 13.965 18.945 52.721 1.00 25.24 201 ASP A N 1
ATOM 3155 C CA . ASP A 1 205 ? 12.803 19.499 53.417 1.00 28.40 201 ASP A CA 1
ATOM 3156 C C . ASP A 1 205 ? 13.047 19.626 54.920 1.00 26.56 201 ASP A C 1
ATOM 3157 O O . ASP A 1 205 ? 12.684 20.630 55.527 1.00 33.38 201 ASP A O 1
ATOM 3166 N N . GLU A 1 206 ? 13.661 18.609 55.514 1.00 28.63 202 GLU A N 1
ATOM 3167 C CA . GLU A 1 206 ? 13.917 18.606 56.951 1.00 34.81 202 GLU A CA 1
ATOM 3168 C C . GLU A 1 206 ? 15.121 19.470 57.317 1.00 30.45 202 GLU A C 1
ATOM 3169 O O . GLU A 1 206 ? 15.239 19.938 58.449 1.00 35.02 202 GLU A O 1
ATOM 3181 N N . ALA A 1 207 ? 16.009 19.677 56.351 1.00 19.39 203 ALA A N 1
ATOM 3182 C CA . ALA A 1 207 ? 17.220 20.463 56.561 1.00 17.87 203 ALA A CA 1
ATOM 3183 C C . ALA A 1 207 ? 16.956 21.962 56.477 1.00 17.10 203 ALA A C 1
ATOM 3184 O O . ALA A 1 207 ? 17.588 22.751 57.175 1.00 16.36 203 ALA A O 1
ATOM 3191 N N . ALA A 1 208 ? 16.023 22.343 55.610 1.00 17.44 204 ALA A N 1
ATOM 3192 C CA . ALA A 1 208 ? 15.771 23.747 55.298 1.00 16.79 204 ALA A CA 1
ATOM 3193 C C . ALA A 1 208 ? 15.518 24.618 56.533 1.00 16.81 204 ALA A C 1
ATOM 3194 O O . ALA A 1 208 ? 16.151 25.659 56.684 1.00 15.88 204 ALA A O 1
ATOM 3201 N N . PRO A 1 209 ? 14.593 24.205 57.418 1.00 18.05 205 PRO A N 1
ATOM 3202 C CA . PRO A 1 209 ? 14.340 25.072 58.577 1.00 18.24 205 PRO A CA 1
ATOM 3203 C C . PRO A 1 209 ? 15.570 25.255 59.470 1.00 17.48 205 PRO A C 1
ATOM 3204 O O . PRO A 1 209 ? 15.727 26.313 60.074 1.00 17.51 205 PRO A O 1
ATOM 3215 N N . THR A 1 210 ? 16.432 24.247 59.538 1.00 19.38 206 THR A N 1
ATOM 3216 C CA . THR A 1 210 ? 17.664 24.346 60.316 1.00 18.21 206 THR A CA 1
ATOM 3217 C C . THR A 1 210 ? 18.600 25.395 59.725 1.00 22.38 206 THR A C 1
ATOM 3218 O O . THR A 1 210 ? 19.169 26.217 60.446 1.00 23.99 206 THR A O 1
ATOM 3229 N N . VAL A 1 211 ? 18.754 25.357 58.406 1.00 18.02 207 VAL A N 1
ATOM 3230 C CA . VAL A 1 211 ? 19.629 26.284 57.705 1.00 19.29 207 VAL A CA 1
ATOM 3231 C C . VAL A 1 211 ? 19.063 27.697 57.793 1.00 17.63 207 VAL A C 1
ATOM 3232 O O . VAL A 1 211 ? 19.792 28.646 58.069 1.00 15.21 207 VAL A O 1
ATOM 3245 N N . ILE A 1 212 ? 17.758 27.828 57.571 1.00 14.29 208 ILE A N 1
ATOM 3246 C CA . ILE A 1 212 ? 17.096 29.127 57.630 1.00 14.39 208 ILE A CA 1
ATOM 3247 C C . ILE A 1 212 ? 17.242 29.731 59.025 1.00 14.66 208 ILE A C 1
ATOM 3248 O O . ILE A 1 212 ? 17.544 30.917 59.163 1.00 14.36 208 ILE A O 1
ATOM 3264 N N . LYS A 1 213 ? 17.036 28.908 60.052 1.00 16.47 209 LYS A N 1
ATOM 3265 C CA . LYS A 1 213 ? 17.207 29.344 61.435 1.00 22.96 209 LYS A CA 1
ATOM 3266 C C . LYS A 1 213 ? 18.612 29.878 61.676 1.00 19.72 209 LYS A C 1
ATOM 3267 O O . LYS A 1 213 ? 18.788 30.960 62.237 1.00 19.25 209 LYS A O 1
ATOM 3286 N N . ALA A 1 214 ? 19.607 29.101 61.260 1.00 14.55 210 ALA A N 1
ATOM 3287 C CA . ALA A 1 214 ? 21.003 29.478 61.437 1.00 16.24 210 ALA A CA 1
ATOM 3288 C C . ALA A 1 214 ? 21.318 30.772 60.691 1.00 16.63 210 ALA A C 1
ATOM 3289 O O . ALA A 1 214 ? 22.002 31.649 61.218 1.00 15.22 210 ALA A O 1
ATOM 3296 N N . TYR A 1 215 ? 20.810 30.889 59.468 1.00 13.05 211 TYR A N 1
ATOM 3297 C CA . TYR A 1 215 ? 21.061 32.072 58.656 1.00 14.78 211 TYR A CA 1
ATOM 3298 C C . TYR A 1 215 ? 20.469 33.332 59.290 1.00 13.89 211 TYR A C 1
ATOM 3299 O O . TYR A 1 215 ? 21.164 34.333 59.465 1.00 14.59 211 TYR A O 1
ATOM 3317 N N . LEU A 1 216 ? 19.186 33.278 59.631 1.00 13.70 212 LEU A N 1
ATOM 3318 C CA . LEU A 1 216 ? 18.500 34.431 60.209 1.00 14.29 212 LEU A CA 1
ATOM 3319 C C . LEU A 1 216 ? 19.068 34.799 61.577 1.00 14.79 212 LEU A C 1
ATOM 3320 O O . LEU A 1 216 ? 18.969 35.947 62.009 1.00 15.22 212 LEU A O 1
ATOM 3336 N N . GLY A 1 217 ? 19.668 33.821 62.248 1.00 14.85 213 GLY A N 1
ATOM 3337 C CA . GLY A 1 217 ? 20.239 34.039 63.563 1.00 15.50 213 GLY A CA 1
ATOM 3338 C C . GLY A 1 217 ? 21.502 34.881 63.544 1.00 15.26 213 GLY A C 1
ATOM 3339 O O . GLY A 1 217 ? 21.957 35.341 64.590 1.00 15.97 213 GLY A O 1
ATOM 3343 N N . ALA A 1 218 ? 22.070 35.080 62.358 1.00 18.22 214 ALA A N 1
ATOM 3344 C CA . ALA A 1 218 ? 23.289 35.871 62.210 1.00 18.14 214 ALA A CA 1
ATOM 3345 C C . ALA A 1 218 ? 23.085 37.065 61.281 1.00 14.31 214 ALA A C 1
ATOM 3346 O O . ALA A 1 218 ? 23.677 38.125 61.492 1.00 14.80 214 ALA A O 1
ATOM 3353 N N . TYR A 1 219 ? 22.248 36.889 60.259 1.00 13.86 215 TYR A N 1
ATOM 3354 C CA . TYR A 1 219 ? 22.102 37.887 59.201 1.00 13.79 215 TYR A CA 1
ATOM 3355 C C . TYR A 1 219 ? 20.663 38.363 59.007 1.00 14.06 215 TYR A C 1
ATOM 3356 O O . TYR A 1 219 ? 20.351 39.024 58.013 1.00 14.04 215 TYR A O 1
ATOM 3374 N N . GLY A 1 220 ? 19.790 38.024 59.950 1.00 14.90 216 GLY A N 1
ATOM 3375 C CA . GLY A 1 220 ? 18.419 38.495 59.911 1.00 16.04 216 GLY A CA 1
ATOM 3376 C C . GLY A 1 220 ? 18.335 39.968 60.275 1.00 15.64 216 GLY A C 1
ATOM 3377 O O . GLY A 1 220 ? 19.306 40.534 60.772 1.00 15.85 216 GLY A O 1
ATOM 3381 N N . PRO A 1 221 ? 17.187 40.610 59.999 1.00 16.11 217 PRO A N 1
ATOM 3382 C CA . PRO A 1 221 ? 16.077 40.055 59.216 1.00 16.01 217 PRO A CA 1
ATOM 3383 C C . PRO A 1 221 ? 16.459 39.961 57.742 1.00 15.32 217 PRO A C 1
ATOM 3384 O O . PRO A 1 221 ? 17.353 40.689 57.313 1.00 15.17 217 PRO A O 1
ATOM 3395 N N . ALA A 1 222 ? 15.807 39.082 56.987 1.00 15.13 218 ALA A N 1
ATOM 3396 C CA . ALA A 1 222 ? 16.141 38.907 55.579 1.00 14.92 218 ALA A CA 1
ATOM 3397 C C . ALA A 1 222 ? 14.957 38.380 54.784 1.00 14.97 218 ALA A C 1
ATOM 3398 O O . ALA A 1 222 ? 14.026 37.800 55.343 1.00 15.43 218 ALA A O 1
ATOM 3405 N N . THR A 1 223 ? 15.002 38.594 53.474 1.00 14.92 219 THR A N 1
ATOM 3406 C CA . THR A 1 223 ? 13.981 38.081 52.571 1.00 18.13 219 THR A CA 1
ATOM 3407 C C . THR A 1 223 ? 14.360 36.691 52.083 1.00 17.81 219 THR A C 1
ATOM 3408 O O . THR A 1 223 ? 15.493 36.238 52.271 1.00 14.30 219 THR A O 1
ATOM 3419 N N . ILE A 1 224 ? 13.406 36.025 51.447 1.00 15.52 220 ILE A N 1
ATOM 3420 C CA . ILE A 1 224 ? 13.653 34.733 50.827 1.00 15.53 220 ILE A CA 1
ATOM 3421 C C . ILE A 1 224 ? 14.709 34.864 49.735 1.00 21.45 220 ILE A C 1
ATOM 3422 O O . ILE A 1 224 ? 15.587 34.011 49.610 1.00 19.27 220 ILE A O 1
ATOM 3438 N N . GLU A 1 225 ? 14.619 35.935 48.952 1.00 23.74 221 GLU A N 1
ATOM 3439 C CA . GLU A 1 225 ? 15.558 36.171 47.859 1.00 24.98 221 GLU A CA 1
ATOM 3440 C C . GLU A 1 225 ? 16.984 36.311 48.377 1.00 22.80 221 GLU A C 1
ATOM 3441 O O . GLU A 1 225 ? 17.923 35.744 47.816 1.00 20.23 221 GLU A O 1
ATOM 3453 N N . THR A 1 226 ? 17.132 37.076 49.450 1.00 14.90 222 THR A N 1
ATOM 3454 C CA . THR A 1 226 ? 18.433 37.316 50.059 1.00 19.51 222 THR A CA 1
ATOM 3455 C C . THR A 1 226 ? 19.023 36.016 50.595 1.00 17.91 222 THR A C 1
ATOM 3456 O O . THR A 1 226 ? 20.224 35.772 50.468 1.00 12.90 222 THR A O 1
ATOM 346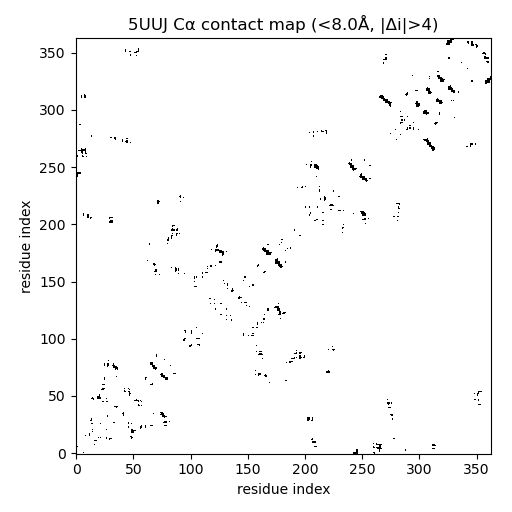7 N N . PHE A 1 227 ? 18.173 35.180 51.183 1.00 13.18 223 PHE A N 1
ATOM 3468 C CA . PHE A 1 227 ? 18.613 33.899 51.715 1.00 12.95 223 PHE A CA 1
ATOM 3469 C C . PHE A 1 227 ? 19.178 32.997 50.620 1.00 12.75 223 PHE A C 1
ATOM 3470 O O . PHE A 1 227 ? 20.265 32.435 50.768 1.00 13.99 223 PHE A O 1
ATOM 3487 N N . ASP A 1 228 ? 18.443 32.866 49.520 1.00 13.25 224 ASP A N 1
ATOM 3488 C CA . ASP A 1 228 ? 18.829 31.944 48.459 1.00 13.43 224 ASP A CA 1
ATOM 3489 C C . ASP A 1 228 ? 19.981 32.520 47.635 1.00 13.41 224 ASP A C 1
ATOM 3490 O O . ASP A 1 228 ? 20.710 31.777 46.981 1.00 13.49 224 ASP A O 1
ATOM 3499 N N . ARG A 1 229 ? 20.150 33.839 47.674 1.00 13.75 225 ARG A N 1
ATOM 3500 C CA . ARG A 1 229 ? 21.313 34.462 47.049 1.00 21.69 225 ARG A CA 1
ATOM 3501 C C . ARG A 1 229 ? 22.581 34.055 47.795 1.00 22.22 225 ARG A C 1
ATOM 3502 O O . ARG A 1 229 ? 23.584 33.682 47.185 1.00 17.54 225 ARG A O 1
ATOM 3523 N N . TRP A 1 230 ? 22.527 34.137 49.120 1.00 16.32 226 TRP A N 1
ATOM 3524 C CA . TRP A 1 230 ? 23.621 33.675 49.966 1.00 18.56 226 TRP A CA 1
ATOM 3525 C C . TRP A 1 230 ? 23.858 32.177 49.782 1.00 17.77 226 TRP A C 1
ATOM 3526 O O . TRP A 1 230 ? 24.996 31.734 49.639 1.00 14.67 226 TRP A O 1
ATOM 3547 N N . LEU A 1 231 ? 22.775 31.408 49.767 1.00 14.42 227 LEU A N 1
ATOM 3548 C CA . LEU A 1 231 ? 22.867 29.956 49.693 1.00 14.23 227 LEU A CA 1
ATOM 3549 C C . LEU A 1 231 ? 23.447 29.468 48.370 1.00 14.51 227 LEU A C 1
ATOM 3550 O O . LEU A 1 231 ? 24.377 28.663 48.358 1.00 14.36 227 LEU A O 1
ATOM 3566 N N . SER A 1 232 ? 22.898 29.952 47.258 1.00 12.98 228 SER A N 1
ATOM 3567 C CA . SER A 1 232 ? 23.167 29.338 45.961 1.00 13.61 228 SER A CA 1
ATOM 3568 C C . SER A 1 232 ? 23.082 30.294 44.775 1.00 14.30 228 SER A C 1
ATOM 3569 O O . SER A 1 232 ? 22.914 29.851 43.642 1.0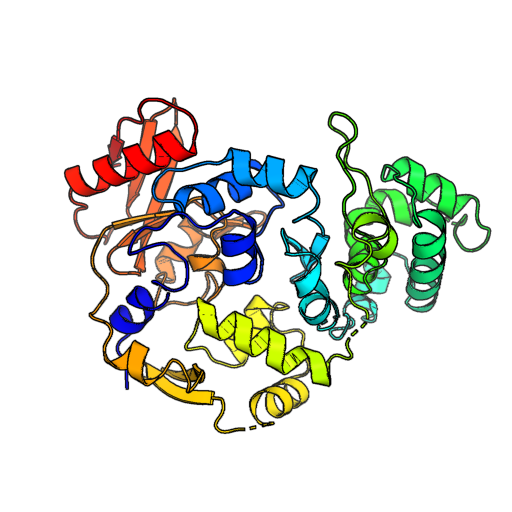0 17.91 228 SER A O 1
ATOM 3577 N N . LEU A 1 233 ? 23.207 31.593 45.029 1.00 18.50 229 LEU A N 1
ATOM 3578 C CA . LEU A 1 233 ? 23.007 32.601 43.990 1.00 21.64 229 LEU A CA 1
ATOM 3579 C C . LEU A 1 233 ? 21.652 32.396 43.316 1.00 18.89 229 LEU A C 1
ATOM 3580 O O . LEU A 1 233 ? 21.541 32.404 42.088 1.00 16.47 229 LEU A O 1
ATOM 3596 N N . ASN A 1 234 ? 20.630 32.189 44.142 1.00 17.54 230 ASN A N 1
ATOM 3597 C CA . ASN A 1 234 ? 19.248 32.052 43.685 1.00 19.63 230 ASN A CA 1
ATOM 3598 C C . ASN A 1 234 ? 19.029 30.890 42.714 1.00 19.43 230 ASN A C 1
ATOM 3599 O O . ASN A 1 234 ? 18.409 31.056 41.665 1.00 19.25 230 ASN A O 1
ATOM 3610 N N . SER A 1 235 ? 19.520 29.711 43.088 1.00 19.78 231 SER A N 1
ATOM 3611 C CA . SER A 1 235 ? 19.400 28.522 42.248 1.00 16.96 231 SER A CA 1
ATOM 3612 C C . SER A 1 235 ? 18.286 27.586 42.715 1.00 17.31 231 SER A C 1
ATOM 3613 O O . SER A 1 235 ? 17.938 26.636 42.014 1.00 21.93 231 SER A O 1
ATOM 3621 N N . THR A 1 236 ? 17.726 27.849 43.893 1.00 21.82 232 THR A N 1
ATOM 3622 C CA . THR A 1 236 ? 16.689 26.982 44.450 1.00 19.09 232 THR A CA 1
ATOM 3623 C C . THR A 1 236 ? 15.315 27.290 43.854 1.00 18.19 232 THR A C 1
ATOM 3624 O O . THR A 1 236 ? 14.996 28.442 43.562 1.00 18.84 232 THR A O 1
ATOM 3635 N N . SER A 1 237 ? 14.517 26.242 43.665 1.00 19.49 233 SER A N 1
ATOM 3636 C CA . SER A 1 237 ? 13.126 26.380 43.243 1.00 23.69 233 SER A CA 1
ATOM 3637 C C . SER A 1 237 ? 12.372 27.377 44.119 1.00 21.72 233 SER A C 1
ATOM 3638 O O . SER A 1 237 ? 12.315 27.227 45.337 1.00 20.01 233 SER A O 1
ATOM 3646 N N . LYS A 1 238 ? 11.790 28.394 43.498 1.00 24.02 234 LYS A N 1
ATOM 3647 C CA . LYS A 1 238 ? 11.125 29.446 44.253 1.00 23.40 234 LYS A CA 1
ATOM 3648 C C . LYS A 1 238 ? 9.868 28.940 44.969 1.00 23.62 234 LYS A C 1
ATOM 3649 O O . LYS A 1 238 ? 9.614 29.334 46.104 1.00 22.98 234 LYS A O 1
ATOM 3668 N N . PRO A 1 239 ? 9.076 28.071 44.315 1.00 24.70 235 PRO A N 1
ATOM 3669 C CA . PRO A 1 239 ? 7.969 27.445 45.051 1.00 25.13 235 PRO A CA 1
ATOM 3670 C C . PRO A 1 239 ? 8.441 26.658 46.277 1.00 24.57 235 PRO A C 1
ATOM 3671 O O . PRO A 1 239 ? 7.784 26.681 47.318 1.00 24.55 235 PRO A O 1
ATOM 3682 N N . LYS A 1 240 ? 9.573 25.973 46.146 1.00 24.34 236 LYS A N 1
ATOM 3683 C CA . LYS A 1 240 ? 10.129 25.191 47.246 1.00 24.98 236 LYS A CA 1
ATOM 3684 C C . LYS A 1 240 ? 10.522 26.101 48.411 1.00 23.66 236 LYS A C 1
ATOM 3685 O O . LYS A 1 240 ? 10.238 25.798 49.570 1.00 22.95 236 LYS A O 1
ATOM 3704 N N . LEU A 1 241 ? 11.172 27.217 48.094 1.00 22.18 237 LEU A N 1
ATOM 3705 C CA . LEU A 1 241 ? 11.551 28.208 49.100 1.00 21.19 237 LEU A CA 1
ATOM 3706 C C . LEU A 1 241 ? 10.341 28.751 49.852 1.00 21.29 237 LEU A C 1
ATOM 3707 O O . LEU A 1 241 ? 10.393 28.961 51.065 1.00 20.89 237 LEU A O 1
ATOM 3723 N N . ARG A 1 242 ? 9.259 28.989 49.120 1.00 23.95 238 ARG A N 1
ATOM 3724 C CA . ARG A 1 242 ? 8.036 29.511 49.710 1.00 29.70 238 ARG A CA 1
ATOM 3725 C C . ARG A 1 242 ? 7.487 28.541 50.752 1.00 28.87 238 ARG A C 1
ATOM 3726 O O . ARG A 1 242 ? 7.058 28.954 51.828 1.00 24.77 238 ARG A O 1
ATOM 3747 N N . LYS A 1 243 ? 7.507 27.252 50.428 1.00 23.66 239 LYS A N 1
ATOM 3748 C CA . LYS A 1 243 ? 7.023 26.228 51.344 1.00 25.49 239 LYS A CA 1
ATOM 3749 C C . LYS A 1 243 ? 7.916 26.126 52.580 1.00 24.52 239 LYS A C 1
ATOM 3750 O O . LYS A 1 243 ? 7.421 26.016 53.701 1.00 24.37 239 LYS A O 1
ATOM 3769 N N . TRP A 1 244 ? 9.229 26.162 52.370 1.00 22.94 240 TRP A N 1
ATOM 3770 C CA . TRP A 1 244 ? 10.184 26.071 53.471 1.00 22.45 240 TRP A CA 1
ATOM 3771 C C . TRP A 1 244 ? 9.938 27.151 54.515 1.00 21.96 240 TRP A C 1
ATOM 3772 O O . TRP A 1 244 ? 9.848 26.863 55.708 1.00 22.37 240 TRP A O 1
ATOM 3793 N N . PHE A 1 245 ? 9.836 28.395 54.061 1.00 21.26 241 PHE A N 1
ATOM 3794 C CA . PHE A 1 245 ? 9.593 29.515 54.957 1.00 20.90 241 PHE A CA 1
ATOM 3795 C C . PHE A 1 245 ? 8.176 29.476 55.519 1.00 22.02 241 PHE A C 1
ATOM 3796 O O . PHE A 1 245 ? 7.958 29.787 56.689 1.00 22.25 241 PHE A O 1
ATOM 3813 N N . GLY A 1 246 ? 7.221 29.078 54.686 1.00 22.89 242 GLY A N 1
ATOM 3814 C CA . GLY A 1 246 ? 5.828 29.049 55.085 1.00 24.22 242 GLY A CA 1
ATOM 3815 C C . GLY A 1 246 ? 5.541 28.019 56.158 1.00 25.27 242 GLY A C 1
ATOM 3816 O O . GLY A 1 246 ? 4.773 28.276 57.082 1.00 26.19 242 GLY A O 1
ATOM 3820 N N . ASP A 1 247 ? 6.164 26.852 56.038 1.00 25.34 243 ASP A N 1
ATOM 3821 C CA . ASP A 1 247 ? 5.929 25.758 56.975 1.00 27.80 243 ASP A CA 1
ATOM 3822 C C . ASP A 1 247 ? 6.502 26.050 58.357 1.00 29.11 243 ASP A C 1
ATOM 3823 O O . ASP A 1 247 ? 6.149 25.390 59.332 1.00 30.67 243 ASP A O 1
ATOM 3849 N N . GLY A 1 249 ? 5.970 28.851 59.855 1.00 25.75 245 GLY A N 1
ATOM 3850 C CA . GLY A 1 249 ? 4.869 29.537 60.512 1.00 26.88 245 GLY A CA 1
ATOM 3851 C C . GLY A 1 249 ? 5.314 30.645 61.446 1.00 26.30 245 GLY A C 1
ATOM 3852 O O . GLY A 1 249 ? 6.152 31.470 61.086 1.00 24.79 245 GLY A O 1
ATOM 3856 N N . ASP A 1 250 ? 4.761 30.657 62.656 1.00 30.26 246 ASP A N 1
ATOM 3857 C CA . ASP A 1 250 ? 5.028 31.735 63.604 1.00 35.37 246 ASP A CA 1
ATOM 3858 C C . ASP A 1 250 ? 6.392 31.592 64.285 1.00 32.71 246 ASP A C 1
ATOM 3859 O O . ASP A 1 250 ? 6.694 32.316 65.233 1.00 30.59 246 ASP A O 1
ATOM 3868 N N . GLU A 1 251 ? 7.213 30.661 63.805 1.00 31.21 247 GLU A N 1
ATOM 3869 C CA . GLU A 1 251 ? 8.626 30.633 64.178 1.00 32.59 247 GLU A CA 1
ATOM 3870 C C . GLU A 1 251 ? 9.334 31.841 63.570 1.00 30.23 247 GLU A C 1
ATOM 3871 O O . GLU A 1 251 ? 10.420 32.224 64.008 1.00 27.01 247 GLU A O 1
ATOM 3883 N N . LEU A 1 252 ? 8.712 32.424 62.547 1.00 22.62 248 LEU A N 1
ATOM 3884 C CA . LEU A 1 252 ? 9.216 33.637 61.909 1.00 21.34 248 LEU A CA 1
ATOM 3885 C C . LEU A 1 252 ? 8.312 34.820 62.228 1.00 21.91 248 LEU A C 1
ATOM 3886 O O . LEU A 1 252 ? 7.114 34.652 62.445 1.00 23.26 248 LEU A O 1
ATOM 3902 N N . THR A 1 253 ? 8.901 36.011 62.240 1.00 21.05 249 THR A N 1
ATOM 3903 C CA . THR A 1 253 ? 8.162 37.254 62.408 1.00 21.60 249 THR A CA 1
ATOM 3904 C C . THR A 1 253 ? 8.513 38.178 61.254 1.00 20.71 249 THR A C 1
ATOM 3905 O O . THR A 1 253 ? 9.678 38.272 60.863 1.00 19.52 249 THR A O 1
ATOM 3916 N N . GLU A 1 254 ? 7.509 38.849 60.703 1.00 27.08 250 GLU A N 1
ATOM 3917 C CA . GLU A 1 254 ? 7.740 39.789 59.615 1.00 29.86 250 GLU A CA 1
ATOM 3918 C C . GLU A 1 254 ? 8.124 41.153 60.174 1.00 30.24 250 GLU A C 1
ATOM 3919 O O . GLU A 1 254 ? 7.439 41.693 61.045 1.00 35.04 250 GLU A O 1
ATOM 3931 N N . VAL A 1 255 ? 9.224 41.696 59.663 1.00 23.00 251 VAL A N 1
ATOM 3932 C CA . VAL A 1 255 ? 9.742 42.987 60.103 1.00 26.82 251 VAL A CA 1
ATOM 3933 C C . VAL A 1 255 ? 9.758 43.985 58.949 1.00 25.07 251 VAL A C 1
ATOM 3934 O O . VAL A 1 255 ? 10.254 43.687 57.863 1.00 22.30 251 VAL A O 1
ATOM 3947 N N . ASP A 1 256 ? 9.209 45.168 59.197 1.00 26.10 252 ASP A N 1
ATOM 3948 C CA . ASP A 1 256 ? 9.303 46.277 58.261 1.00 25.56 252 ASP A CA 1
ATOM 3949 C C . ASP A 1 256 ? 10.552 47.088 58.587 1.00 25.51 252 ASP A C 1
ATOM 3950 O O . ASP A 1 256 ? 10.536 47.924 59.489 1.00 24.63 252 ASP A O 1
ATOM 3959 N N . VAL A 1 257 ? 11.633 46.832 57.856 1.00 19.89 253 VAL A N 1
ATOM 3960 C CA . VAL A 1 257 ? 12.889 47.535 58.089 1.00 19.34 253 VAL A CA 1
ATOM 3961 C C . VAL A 1 257 ? 13.015 48.724 57.142 1.00 20.51 253 VAL A C 1
ATOM 3962 O O . VAL A 1 257 ? 13.598 48.615 56.063 1.00 23.20 253 VAL A O 1
ATOM 3975 N N . GLU A 1 258 ? 12.463 49.859 57.563 1.00 22.07 254 GLU A N 1
ATOM 3976 C CA . GLU A 1 258 ? 12.474 51.082 56.765 1.00 25.31 254 GLU A CA 1
ATOM 3977 C C . GLU A 1 258 ? 12.017 50.821 55.331 1.00 25.46 254 GLU A C 1
ATOM 3978 O O . GLU A 1 258 ? 12.668 51.241 54.375 1.00 28.43 254 GLU A O 1
ATOM 3990 N N . GLY A 1 259 ? 10.899 50.112 55.196 1.00 23.94 255 GLY A N 1
ATOM 3991 C CA . GLY A 1 259 ? 10.289 49.865 53.900 1.00 24.80 255 GLY A CA 1
ATOM 3992 C C . GLY A 1 259 ? 10.435 48.439 53.399 1.00 23.79 255 GLY A C 1
ATOM 3993 O O . GLY A 1 259 ? 9.632 47.983 52.584 1.00 25.29 255 GLY A O 1
ATOM 3997 N N . ARG A 1 260 ? 11.456 47.734 53.876 1.00 23.47 256 ARG A N 1
ATOM 3998 C CA . ARG A 1 260 ? 11.715 46.373 53.419 1.00 21.64 256 ARG A CA 1
ATOM 3999 C C . ARG A 1 260 ? 11.071 45.341 54.339 1.00 21.17 256 ARG A C 1
ATOM 4000 O O . ARG A 1 260 ? 11.447 45.211 55.505 1.00 21.30 256 ARG A O 1
ATOM 4021 N N . LYS A 1 261 ? 10.104 44.604 53.803 1.00 24.20 257 LYS A N 1
ATOM 4022 C CA . LYS A 1 261 ? 9.504 43.496 54.530 1.00 23.95 257 LYS A CA 1
ATOM 4023 C C . LYS A 1 261 ? 10.469 42.320 54.523 1.00 26.92 257 LYS A C 1
ATOM 4024 O O . LYS A 1 261 ? 10.881 41.852 53.462 1.00 26.63 257 LYS A O 1
ATOM 4043 N N . ALA A 1 262 ? 10.835 41.860 55.714 1.00 18.66 258 ALA A N 1
ATOM 4044 C CA . ALA A 1 262 ? 11.793 40.773 55.865 1.00 17.73 258 ALA A CA 1
ATOM 4045 C C . ALA A 1 262 ? 11.404 39.881 57.037 1.00 17.75 258 ALA A C 1
ATOM 4046 O O . ALA A 1 262 ? 10.569 40.256 57.858 1.00 20.05 258 ALA A O 1
ATOM 4053 N N . PHE A 1 263 ? 12.016 38.703 57.106 1.00 23.31 259 PHE A N 1
ATOM 4054 C CA . PHE A 1 263 ? 11.731 37.743 58.168 1.00 22.66 259 PHE A CA 1
ATOM 4055 C C . PHE A 1 263 ? 12.835 37.718 59.220 1.00 19.02 259 PHE A C 1
ATOM 4056 O O . PHE A 1 263 ? 14.019 37.666 58.890 1.00 17.36 259 PHE A O 1
ATOM 4073 N N . VAL A 1 264 ? 12.436 37.753 60.486 1.00 20.34 260 VAL A N 1
ATOM 4074 C CA . VAL A 1 264 ? 13.350 37.500 61.594 1.00 20.30 260 VAL A CA 1
ATOM 4075 C C . VAL A 1 264 ? 12.782 36.344 62.414 1.00 18.07 260 VAL A C 1
ATOM 4076 O O . VAL A 1 264 ? 11.574 36.113 62.400 1.00 18.98 260 VAL A O 1
ATOM 4089 N N . LEU A 1 265 ? 13.642 35.602 63.104 1.00 18.08 261 LEU A N 1
ATOM 4090 C CA . LEU A 1 265 ? 13.158 34.578 64.026 1.00 19.19 261 LEU A CA 1
ATOM 4091 C C . LEU A 1 265 ? 12.364 35.245 65.142 1.00 20.08 261 LEU A C 1
ATOM 4092 O O . LEU A 1 265 ? 12.796 36.249 65.709 1.00 19.78 261 LEU A O 1
ATOM 4108 N N . THR A 1 266 ? 11.199 34.685 65.447 1.00 21.34 262 THR A N 1
ATOM 4109 C CA . THR A 1 266 ? 10.329 35.241 66.475 1.00 22.56 262 THR A CA 1
ATOM 4110 C C . THR A 1 266 ? 11.039 35.285 67.827 1.00 23.00 262 THR A C 1
ATOM 4111 O O . THR A 1 266 ? 10.811 36.194 68.624 1.00 23.50 262 THR A O 1
ATOM 4122 N N . GLU A 1 267 ? 11.913 34.315 68.075 1.00 22.97 263 GLU A N 1
ATOM 4123 C CA . GLU A 1 267 ? 12.651 34.261 69.334 1.00 23.73 263 GLU A CA 1
ATOM 4124 C C . GLU A 1 267 ? 13.640 35.425 69.477 1.00 22.44 263 GLU A C 1
ATOM 4125 O O . GLU A 1 267 ? 14.176 35.653 70.556 1.00 22.98 263 GLU A O 1
ATOM 4137 N N . HIS A 1 268 ? 13.870 36.157 68.389 1.00 21.04 264 HIS A N 1
ATOM 4138 C CA . HIS A 1 268 ? 14.798 37.288 68.389 1.00 20.05 264 HIS A CA 1
ATOM 4139 C C . HIS A 1 268 ? 14.094 38.631 68.181 1.00 19.90 264 HIS A C 1
ATOM 4140 O O . HIS A 1 268 ? 14.743 39.677 68.156 1.00 19.25 264 HIS A O 1
ATOM 4154 N N . ALA A 1 269 ? 12.773 38.601 68.032 1.00 20.70 265 ALA A N 1
ATOM 4155 C CA . ALA A 1 269 ? 12.006 39.801 67.710 1.00 20.83 265 ALA A CA 1
ATOM 4156 C C . ALA A 1 269 ? 12.121 40.878 68.794 1.00 21.38 265 ALA A C 1
ATOM 4157 O O . ALA A 1 269 ? 12.460 42.024 68.501 1.00 20.82 265 ALA A O 1
ATOM 4164 N N . GLU A 1 270 ? 11.840 40.505 70.040 1.00 28.78 266 GLU A N 1
ATOM 4165 C CA . GLU A 1 270 ? 11.882 41.448 71.158 1.00 33.06 266 GLU A CA 1
ATOM 4166 C C . GLU A 1 270 ? 13.287 41.995 71.376 1.00 26.72 266 GLU A C 1
ATOM 4167 O O . GLU A 1 270 ? 13.472 43.182 71.642 1.00 25.80 266 GLU A O 1
ATOM 4179 N N . GLU A 1 271 ? 14.268 41.109 71.267 1.00 21.75 267 GLU A N 1
ATOM 4180 C CA . GLU A 1 271 ? 15.671 41.467 71.399 1.00 20.90 267 GLU A CA 1
ATOM 4181 C C . GLU A 1 271 ? 16.080 42.525 70.374 1.00 22.55 267 GLU A C 1
ATOM 4182 O O . GLU A 1 271 ? 16.774 43.491 70.706 1.00 19.53 267 GLU A O 1
ATOM 4194 N N . LEU A 1 272 ? 15.641 42.339 69.132 1.00 19.07 268 LEU A N 1
ATOM 4195 C CA . LEU A 1 272 ? 15.951 43.276 68.058 1.00 18.20 268 LEU A CA 1
ATOM 4196 C C . LEU A 1 272 ? 15.338 44.644 68.335 1.00 18.80 268 LEU A C 1
ATOM 4197 O O . LEU A 1 272 ? 16.000 45.671 68.180 1.00 18.48 268 LEU A O 1
ATOM 4213 N N . ALA A 1 273 ? 14.076 44.650 68.749 1.00 19.88 269 ALA A N 1
ATOM 4214 C CA . ALA A 1 273 ? 13.357 45.894 69.010 1.00 20.78 269 ALA A CA 1
ATOM 4215 C C . ALA A 1 273 ? 14.018 46.724 70.113 1.00 21.16 269 ALA A C 1
ATOM 4216 O O . ALA A 1 273 ? 13.915 47.951 70.120 1.00 21.57 269 ALA A O 1
ATOM 4223 N N . ALA A 1 274 ? 14.698 46.050 71.035 1.00 19.11 270 ALA A N 1
ATOM 4224 C CA . ALA A 1 274 ? 15.317 46.715 72.177 1.00 19.77 270 ALA A CA 1
ATOM 4225 C C . ALA A 1 274 ? 16.767 47.108 71.902 1.00 19.26 270 ALA A C 1
ATOM 4226 O O . ALA A 1 274 ? 17.392 47.783 72.717 1.00 19.95 270 ALA A O 1
ATOM 4233 N N . THR A 1 275 ? 17.304 46.685 70.761 1.00 18.24 271 THR A N 1
ATOM 4234 C CA . THR A 1 275 ? 18.698 46.972 70.428 1.00 17.76 271 THR A CA 1
ATOM 4235 C C . THR A 1 275 ? 18.868 48.432 70.017 1.00 18.17 271 THR A C 1
ATOM 4236 O O . THR A 1 275 ? 18.107 48.948 69.198 1.00 18.29 271 THR A O 1
ATOM 4247 N N . ALA A 1 276 ? 19.866 49.091 70.599 1.00 18.63 272 ALA A N 1
ATOM 4248 C CA . ALA A 1 276 ? 20.151 50.483 70.282 1.00 19.28 272 ALA A CA 1
ATOM 4249 C C . ALA A 1 276 ? 20.820 50.590 68.911 1.00 18.45 272 ALA A C 1
ATOM 4250 O O . ALA A 1 276 ? 21.595 49.713 68.539 1.00 17.50 272 ALA A O 1
ATOM 4257 N N . PRO A 1 277 ? 20.517 51.664 68.157 1.00 19.00 273 PRO A N 1
ATOM 4258 C CA . PRO A 1 277 ? 21.093 51.865 66.822 1.00 18.48 273 PRO A CA 1
ATOM 4259 C C . PRO A 1 277 ? 22.614 51.734 66.792 1.00 17.98 273 PRO A C 1
ATOM 4260 O O . PRO A 1 277 ? 23.299 52.201 67.699 1.00 18.62 273 PRO A O 1
ATOM 4271 N N . CYS A 1 278 ? 23.127 51.102 65.743 1.00 17.02 274 CYS A N 1
ATOM 4272 C CA . CYS A 1 278 ? 24.552 50.830 65.620 1.00 16.52 274 CYS A CA 1
ATOM 4273 C C . CYS A 1 278 ? 25.388 52.111 65.599 1.00 20.18 274 CYS A C 1
ATOM 4274 O O . CYS A 1 278 ? 25.065 53.062 64.883 1.00 18.00 274 CYS A O 1
ATOM 4282 N N . THR A 1 279 ? 26.451 52.123 66.402 1.00 19.34 275 THR A N 1
ATOM 4283 C CA . THR A 1 279 ? 27.455 53.184 66.371 1.00 21.20 275 THR A CA 1
ATOM 4284 C C . THR A 1 279 ? 28.857 52.583 66.438 1.00 21.89 275 THR A C 1
ATOM 4285 O O . THR A 1 279 ? 29.044 51.496 66.981 1.00 26.58 275 THR A O 1
ATOM 4296 N N . GLY A 1 280 ? 29.835 53.292 65.882 1.00 21.23 276 GLY A N 1
ATOM 4297 C CA . GLY A 1 280 ? 31.233 52.926 66.039 1.00 24.99 276 GLY A CA 1
ATOM 4298 C C . GLY A 1 280 ? 31.901 52.418 64.776 1.00 24.41 276 GLY A C 1
ATOM 4299 O O . GLY A 1 280 ? 31.257 52.239 63.743 1.00 20.93 276 GLY A O 1
ATOM 4303 N N . ILE A 1 281 ? 33.205 52.181 64.878 1.00 26.02 277 ILE A N 1
ATOM 4304 C CA . ILE A 1 281 ? 34.011 51.719 63.754 1.00 24.54 277 ILE A CA 1
ATOM 4305 C C . ILE A 1 281 ? 34.418 50.264 63.944 1.00 21.60 277 ILE A C 1
ATOM 4306 O O . ILE A 1 281 ? 34.713 49.827 65.057 1.00 26.73 277 ILE A O 1
ATOM 4322 N N . ARG A 1 282 ? 34.439 49.524 62.843 1.00 24.92 278 ARG A N 1
ATOM 4323 C CA . ARG A 1 282 ? 34.912 48.150 62.847 1.00 21.02 278 ARG A CA 1
ATOM 4324 C C . ARG A 1 282 ? 35.725 47.900 61.576 1.00 24.99 278 ARG A C 1
ATOM 4325 O O . ARG A 1 282 ? 35.308 48.278 60.481 1.00 24.15 278 ARG A O 1
ATOM 4346 N N . LEU A 1 283 ? 36.899 47.295 61.735 1.00 14.75 279 LEU A N 1
ATOM 4347 C CA . LEU A 1 283 ? 37.738 46.921 60.602 1.00 14.61 279 LEU A CA 1
ATOM 4348 C C . LEU A 1 283 ? 37.670 45.417 60.388 1.00 14.30 279 LEU A C 1
ATOM 4349 O O . LEU A 1 283 ? 38.178 44.642 61.197 1.00 17.55 279 LEU A O 1
ATOM 4365 N N . LEU A 1 284 ? 37.038 45.018 59.291 1.00 13.84 280 LEU A N 1
ATOM 4366 C CA . LEU A 1 284 ? 36.859 43.610 58.971 1.00 16.44 280 LEU A CA 1
ATOM 4367 C C . LEU A 1 284 ? 37.810 43.189 57.860 1.00 18.39 280 LEU A C 1
ATOM 4368 O O . LEU A 1 284 ? 38.093 43.965 56.948 1.00 16.07 280 LEU A O 1
ATOM 4384 N N . GLY A 1 285 ? 38.303 41.957 57.942 1.00 15.35 281 GLY A N 1
ATOM 4385 C CA . GLY A 1 285 ? 39.169 41.414 56.912 1.00 15.13 281 GLY A CA 1
ATOM 4386 C C . GLY A 1 285 ? 38.416 41.194 55.614 1.00 18.88 281 GLY A C 1
ATOM 4387 O O . GLY A 1 285 ? 37.217 41.455 55.531 1.00 14.35 281 GLY A O 1
ATOM 4391 N N . GLY A 1 286 ? 39.120 40.717 54.594 1.00 15.30 282 GLY A N 1
ATOM 4392 C CA . GLY A 1 286 ? 38.497 40.444 53.315 1.00 15.55 282 GLY A CA 1
ATOM 4393 C C . GLY A 1 286 ? 37.506 39.301 53.409 1.00 15.77 282 GLY A C 1
ATOM 4394 O O . GLY A 1 286 ? 37.565 38.505 54.341 1.00 15.92 282 GLY A O 1
ATOM 4398 N N . PHE A 1 287 ? 36.592 39.230 52.446 1.00 17.83 283 PHE A N 1
ATOM 4399 C CA . PHE A 1 287 ? 35.637 38.128 52.355 1.00 16.49 283 PHE A CA 1
ATOM 4400 C C . PHE A 1 287 ? 34.908 37.884 53.675 1.00 15.98 283 PHE A C 1
ATOM 4401 O O . PHE A 1 287 ? 34.648 36.738 54.036 1.00 16.76 283 PHE A O 1
ATOM 4418 N N . ASP A 1 288 ? 34.584 38.945 54.405 1.00 18.15 284 ASP A N 1
ATOM 4419 C CA . ASP A 1 288 ? 34.006 38.759 55.728 1.00 17.67 284 ASP A CA 1
ATOM 4420 C C . ASP A 1 288 ? 32.517 38.443 55.664 1.00 19.96 284 ASP A C 1
ATOM 4421 O O . ASP A 1 288 ? 31.774 39.013 54.862 1.00 15.39 284 ASP A O 1
ATOM 4430 N N . GLN A 1 289 ? 32.097 37.529 56.532 1.00 15.03 285 GLN A N 1
ATOM 4431 C CA . GLN A 1 289 ? 30.715 37.077 56.588 1.00 15.23 285 GLN A CA 1
ATOM 4432 C C . GLN A 1 289 ? 29.723 38.199 56.889 1.00 14.52 285 GLN A C 1
ATOM 4433 O O . GLN A 1 289 ? 28.557 38.103 56.508 1.00 14.76 285 GLN A O 1
ATOM 4447 N N . TYR A 1 290 ? 30.167 39.253 57.569 1.00 13.87 286 TYR A N 1
ATOM 4448 C CA . TYR A 1 290 ? 29.282 40.386 57.833 1.00 18.07 286 TYR A CA 1
ATOM 4449 C C . TYR A 1 290 ? 28.757 40.942 56.512 1.00 13.88 286 TYR A C 1
ATOM 4450 O O . TYR A 1 290 ? 27.615 41.397 56.422 1.00 13.73 286 TYR A O 1
ATOM 4468 N N . LEU A 1 291 ? 29.605 40.883 55.491 1.00 21.61 287 LEU A N 1
ATOM 4469 C CA . LEU A 1 291 ? 29.255 41.328 54.149 1.00 15.04 287 LEU A CA 1
ATOM 4470 C C . LEU A 1 291 ? 28.550 40.242 53.350 1.00 16.88 287 LEU A C 1
ATOM 4471 O O . LEU A 1 291 ? 27.525 40.492 52.713 1.00 15.97 287 LEU A O 1
ATOM 4487 N N . LEU A 1 292 ? 29.113 39.038 53.374 1.00 18.42 288 LEU A N 1
ATOM 4488 C CA . LEU A 1 292 ? 28.664 37.968 52.490 1.00 19.99 288 LEU A CA 1
ATOM 4489 C C . LEU A 1 292 ? 27.325 37.376 52.914 1.00 17.11 288 LEU A C 1
ATOM 4490 O O . LEU A 1 292 ? 26.621 36.783 52.096 1.00 18.28 288 LEU A O 1
ATOM 4506 N N . GLY A 1 293 ? 26.973 37.537 54.184 1.00 16.33 289 GLY A N 1
ATOM 4507 C CA . GLY A 1 293 ? 25.687 37.070 54.668 1.00 17.56 289 GLY A CA 1
ATOM 4508 C C . GLY A 1 293 ? 24.556 37.739 53.905 1.00 17.09 289 GLY A C 1
ATOM 4509 O O . GLY A 1 293 ? 23.852 37.086 53.138 1.00 18.23 289 GLY A O 1
ATOM 4513 N N . PRO A 1 294 ? 24.380 39.053 54.108 1.00 16.43 290 PRO A N 1
ATOM 4514 C CA . PRO A 1 294 ? 23.361 39.802 53.363 1.00 17.08 290 PRO A CA 1
ATOM 4515 C C . PRO A 1 294 ? 23.709 39.957 51.886 1.00 18.01 290 PRO A C 1
ATOM 4516 O O . PRO A 1 294 ? 22.820 40.202 51.070 1.00 19.09 290 PRO A O 1
ATOM 4527 N N . GLY A 1 295 ? 24.993 39.823 51.561 1.00 17.76 291 GLY A N 1
ATOM 4528 C CA . GLY A 1 295 ? 25.468 39.970 50.197 1.00 18.70 291 GLY A CA 1
ATOM 4529 C C . GLY A 1 295 ? 26.008 41.363 49.925 1.00 18.36 291 GLY A C 1
ATOM 4530 O O . GLY A 1 295 ? 25.466 42.356 50.414 1.00 18.00 291 GLY A O 1
ATOM 4534 N N . THR A 1 296 ? 27.078 41.438 49.139 1.00 18.65 292 THR A N 1
ATOM 4535 C CA . THR A 1 296 ? 27.670 42.720 48.765 1.00 24.13 292 THR A CA 1
ATOM 4536 C C . THR A 1 296 ? 26.702 43.567 47.944 1.00 20.10 292 THR A C 1
ATOM 4537 O O . THR A 1 296 ? 26.886 44.777 47.816 1.00 25.80 292 THR A O 1
ATOM 4548 N N . LYS A 1 297 ? 25.671 42.926 47.399 1.00 24.33 293 LYS A N 1
ATOM 4549 C CA . LYS A 1 297 ? 24.672 43.605 46.579 1.00 35.48 293 LYS A CA 1
ATOM 4550 C C . LYS A 1 297 ? 23.719 44.470 47.405 1.00 35.09 293 LYS A C 1
ATOM 4551 O O . LYS A 1 297 ? 23.063 45.357 46.862 1.00 36.90 293 LYS A O 1
ATOM 4570 N N . ASP A 1 298 ? 23.624 44.206 48.707 1.00 23.07 294 ASP A N 1
ATOM 4571 C CA . ASP A 1 298 ? 22.659 44.917 49.549 1.00 22.23 294 ASP A CA 1
ATOM 4572 C C . ASP A 1 298 ? 23.028 46.394 49.694 1.00 21.93 294 ASP A C 1
ATOM 4573 O O . ASP A 1 298 ? 24.027 46.744 50.327 1.00 19.25 294 ASP A O 1
ATOM 4582 N N . GLU A 1 299 ? 22.190 47.256 49.124 1.00 25.70 295 GLU A N 1
ATOM 4583 C CA . GLU A 1 299 ? 22.509 48.673 48.991 1.00 30.36 295 GLU A CA 1
ATOM 4584 C C . GLU A 1 299 ? 22.367 49.476 50.286 1.00 30.72 295 GLU A C 1
ATOM 4585 O O . GLU A 1 299 ? 22.840 50.608 50.356 1.00 27.58 295 GLU A O 1
ATOM 4597 N N . VAL A 1 300 ? 21.731 48.910 51.310 1.00 22.10 296 VAL A N 1
ATOM 4598 C CA . VAL A 1 300 ? 21.622 49.619 52.586 1.00 20.00 296 VAL A CA 1
ATOM 4599 C C . VAL A 1 300 ? 22.929 49.515 53.367 1.00 19.36 296 VAL A C 1
ATOM 4600 O O . VAL A 1 300 ? 23.198 50.334 54.242 1.00 21.96 296 VAL A O 1
ATOM 4613 N N . VAL A 1 301 ? 23.736 48.509 53.043 1.00 20.32 297 VAL A N 1
ATOM 4614 C CA . VAL A 1 301 ? 25.036 48.318 53.684 1.00 20.73 297 VAL A CA 1
ATOM 4615 C C . VAL A 1 301 ? 26.151 48.950 52.856 1.00 22.97 297 VAL A C 1
ATOM 4616 O O . VAL A 1 301 ? 27.055 49.592 53.397 1.00 20.31 297 VAL A O 1
ATOM 4629 N N . LEU A 1 302 ? 26.077 48.756 51.542 1.00 22.04 298 LEU A N 1
ATOM 4630 C CA . LEU A 1 302 ? 27.114 49.211 50.623 1.00 19.46 298 LEU A CA 1
ATOM 4631 C C . LEU A 1 302 ? 26.494 49.935 49.434 1.00 23.44 298 LEU A C 1
ATOM 4632 O O . LEU A 1 302 ? 25.7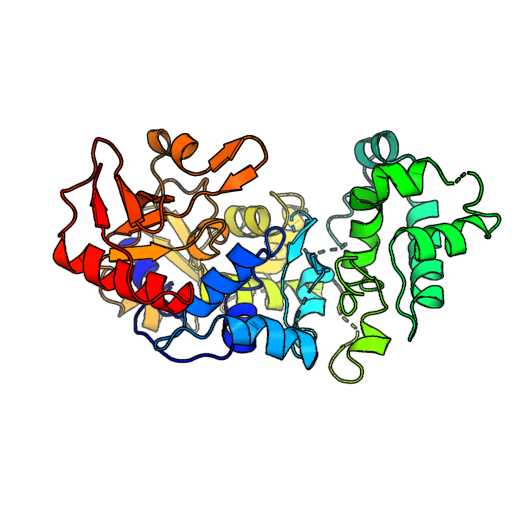87 49.332 48.628 1.00 24.26 298 LEU A O 1
ATOM 4648 N N . ALA A 1 303 ? 26.764 51.231 49.335 1.00 24.85 299 ALA A N 1
ATOM 4649 C CA . ALA A 1 303 ? 26.222 52.052 48.257 1.00 27.37 299 ALA A CA 1
ATOM 4650 C C . ALA A 1 303 ? 26.626 51.496 46.888 1.00 28.64 299 ALA A C 1
ATOM 4651 O O . ALA A 1 303 ? 27.777 51.103 46.694 1.00 26.50 299 ALA A O 1
ATOM 4658 N N . PRO A 1 304 ? 25.679 51.458 45.934 1.00 33.04 300 PRO A N 1
ATOM 4659 C CA . PRO A 1 304 ? 25.966 50.833 44.637 1.00 33.00 300 PRO A CA 1
ATOM 4660 C C . PRO A 1 304 ? 27.120 51.492 43.886 1.00 32.28 300 PRO A C 1
ATOM 4661 O O . PRO A 1 304 ? 27.858 50.800 43.186 1.00 38.34 300 PRO A O 1
ATOM 4672 N N . GLU A 1 305 ? 27.283 52.803 44.036 1.00 31.05 301 GLU A N 1
ATOM 4673 C CA . GLU A 1 305 ? 28.334 53.512 43.314 1.00 35.51 301 GLU A CA 1
ATOM 4674 C C . GLU A 1 305 ? 29.721 53.203 43.882 1.00 33.58 301 GLU A C 1
ATOM 4675 O O . GLU A 1 305 ? 30.733 53.487 43.243 1.00 40.78 301 GLU A O 1
ATOM 4687 N N . HIS A 1 306 ? 29.763 52.623 45.079 1.00 31.97 302 HIS A N 1
ATOM 4688 C CA . HIS A 1 306 ? 31.027 52.284 45.731 1.00 28.73 302 HIS A CA 1
ATOM 4689 C C . HIS A 1 306 ? 31.293 50.780 45.734 1.00 26.76 302 HIS A C 1
ATOM 4690 O O . HIS A 1 306 ? 32.274 50.321 46.320 1.00 29.60 302 HIS A O 1
ATOM 4704 N N . ARG A 1 307 ? 30.425 50.017 45.079 1.00 31.82 303 ARG A N 1
ATOM 4705 C CA . ARG A 1 307 ? 30.496 48.561 45.135 1.00 35.72 303 ARG A CA 1
ATOM 4706 C C . ARG A 1 307 ? 31.756 48.013 44.461 1.00 38.15 303 ARG A C 1
ATOM 4707 O O . ARG A 1 307 ? 32.359 47.054 44.944 1.00 33.08 303 ARG A O 1
ATOM 4728 N N . SER A 1 308 ? 32.153 48.628 43.353 1.00 27.01 304 SER A N 1
ATOM 4729 C CA . SER A 1 308 ? 33.299 48.156 42.582 1.00 31.45 304 SER A CA 1
ATOM 4730 C C . SER A 1 308 ? 34.610 48.310 43.351 1.00 31.13 304 SER A C 1
ATOM 4731 O O . SER A 1 308 ? 35.599 47.655 43.031 1.00 33.82 304 SER A O 1
ATOM 4739 N N . ALA A 1 309 ? 34.617 49.172 44.363 1.00 26.23 305 ALA A N 1
ATOM 4740 C CA . ALA A 1 309 ? 35.800 49.351 45.200 1.00 28.44 305 ALA A CA 1
ATOM 4741 C C . ALA A 1 309 ? 35.956 48.196 46.192 1.00 28.08 305 ALA A C 1
ATOM 4742 O O . ALA A 1 309 ? 37.058 47.918 46.664 1.00 25.91 305 ALA A O 1
ATOM 4749 N N . VAL A 1 310 ? 34.847 47.527 46.496 1.00 20.64 306 VAL A N 1
ATOM 4750 C CA . VAL A 1 310 ? 34.847 46.413 47.440 1.00 23.52 306 VAL A CA 1
ATOM 4751 C C . VAL A 1 310 ? 34.892 45.073 46.710 1.00 24.83 306 VAL A C 1
ATOM 4752 O O . VAL A 1 310 ? 35.785 44.259 46.946 1.00 21.53 306 VAL A O 1
ATOM 4765 N N . SER A 1 311 ? 33.918 44.855 45.831 1.00 34.51 307 SER A N 1
ATOM 4766 C CA . SER A 1 311 ? 33.813 43.614 45.070 1.00 28.97 307 SER A CA 1
ATOM 4767 C C . SER A 1 311 ? 34.420 43.803 43.683 1.00 33.15 307 SER A C 1
ATOM 4768 O O . SER A 1 311 ? 33.811 44.425 42.814 1.00 36.21 307 SER A O 1
ATOM 4776 N N . ARG A 1 312 ? 35.625 43.271 43.488 1.00 47.72 308 ARG A N 1
ATOM 4777 C CA . ARG A 1 312 ? 36.378 43.475 42.251 1.00 51.13 308 ARG A CA 1
ATOM 4778 C C . ARG A 1 312 ? 36.469 42.189 41.418 1.00 54.35 308 ARG A C 1
ATOM 4779 O O . ARG A 1 312 ? 35.761 41.219 41.685 1.00 53.41 308 ARG A O 1
ATOM 4800 N N . ALA A 1 313 ? 37.329 42.197 40.401 1.00 74.15 309 ALA A N 1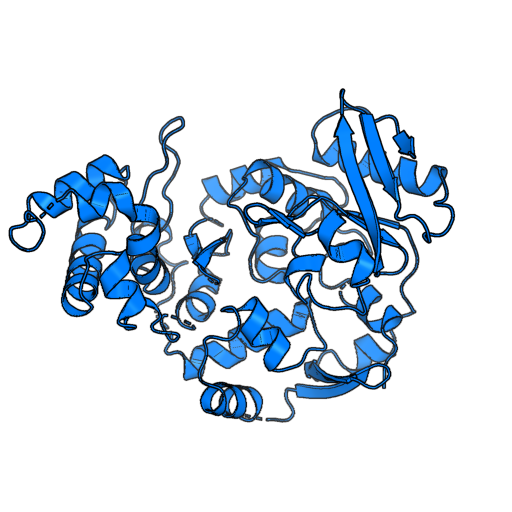
ATOM 4801 C CA . ALA A 1 313 ? 37.422 41.090 39.448 1.00 74.60 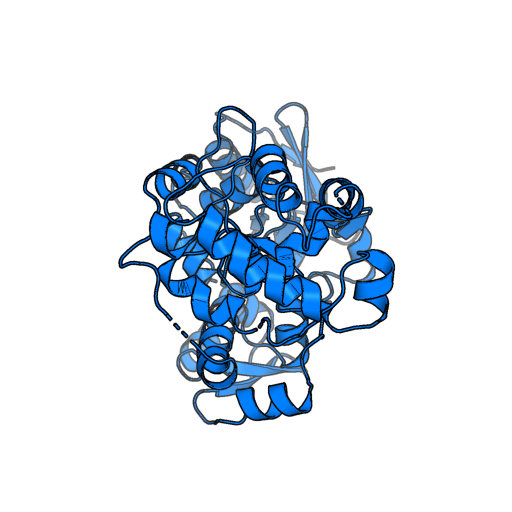309 ALA A CA 1
ATOM 4802 C C . ALA A 1 313 ? 37.920 39.799 40.093 1.00 74.83 309 ALA A C 1
ATOM 4803 O O . ALA A 1 313 ? 38.596 39.821 41.126 1.00 69.17 309 ALA A O 1
ATOM 4810 N N . ALA A 1 314 ? 37.587 38.677 39.459 1.00 55.22 310 ALA A N 1
ATOM 4811 C CA . ALA A 1 314 ? 37.932 37.348 39.960 1.00 51.26 310 ALA A CA 1
ATOM 4812 C C . ALA A 1 314 ? 37.414 37.128 41.383 1.00 51.16 310 ALA A C 1
ATOM 4813 O O . ALA A 1 314 ? 37.967 36.325 42.136 1.00 56.17 310 ALA A O 1
ATOM 4820 N N . GLY A 1 315 ? 36.357 37.851 41.747 1.00 33.24 311 GLY A N 1
ATOM 4821 C CA . GLY A 1 315 ? 35.662 37.622 43.003 1.00 24.81 311 GLY A CA 1
ATOM 4822 C C . GLY A 1 315 ? 36.393 38.115 44.238 1.00 26.15 311 GLY A C 1
ATOM 4823 O O . GLY A 1 315 ? 36.130 37.639 45.342 1.00 30.48 311 GLY A O 1
ATOM 4827 N N . TRP A 1 316 ? 37.301 39.073 44.066 1.00 22.61 312 TRP A N 1
ATOM 4828 C CA . TRP A 1 316 ? 37.997 39.671 45.207 1.00 21.11 312 TRP A CA 1
ATOM 4829 C C . TRP A 1 316 ? 37.026 40.501 46.045 1.00 19.94 312 TRP A C 1
ATOM 4830 O O . TRP A 1 316 ? 36.362 41.398 45.529 1.00 20.16 312 TRP A O 1
ATOM 4851 N N . ILE A 1 317 ? 36.939 40.182 47.333 1.00 20.14 313 ILE A N 1
ATOM 4852 C CA . ILE A 1 317 ? 36.145 40.962 48.278 1.00 22.31 313 ILE A CA 1
ATOM 4853 C C . ILE A 1 317 ? 37.105 41.627 49.255 1.00 17.63 313 ILE A C 1
ATOM 4854 O O . ILE A 1 317 ? 37.739 40.952 50.064 1.00 21.40 313 ILE A O 1
ATOM 4870 N N . SER A 1 318 ? 37.213 42.950 49.173 1.00 16.73 314 SER A N 1
ATOM 4871 C CA . SER A 1 318 ? 38.215 43.686 49.937 1.00 16.26 314 SER A CA 1
ATOM 4872 C C . SER A 1 318 ? 37.910 43.716 51.430 1.00 17.39 314 SER A C 1
ATOM 4873 O O . SER A 1 318 ? 36.759 43.556 51.836 1.00 15.07 314 SER A O 1
ATOM 4881 N N . PRO A 1 319 ? 38.949 43.924 52.256 1.00 17.76 315 PRO A N 1
ATOM 4882 C CA . PRO A 1 319 ? 38.687 44.285 53.651 1.00 14.69 315 PRO A CA 1
ATOM 4883 C C . PRO A 1 319 ? 37.923 45.600 53.693 1.00 15.25 315 PRO A C 1
ATOM 4884 O O . PRO A 1 319 ? 38.158 46.443 52.827 1.00 15.21 315 PRO A O 1
ATOM 4895 N N . VAL A 1 320 ? 37.029 45.775 54.662 1.00 14.13 316 VAL A N 1
ATOM 4896 C CA . VAL A 1 320 ? 36.165 46.948 54.680 1.00 14.69 316 VAL A CA 1
ATOM 4897 C C . VAL A 1 320 ? 36.190 47.683 56.009 1.00 18.22 316 VAL A C 1
ATOM 4898 O O . VAL A 1 320 ? 36.415 47.094 57.071 1.00 13.89 316 VAL A O 1
ATOM 4911 N N . VAL A 1 321 ? 35.972 48.990 55.918 1.00 17.91 317 VAL A N 1
ATOM 4912 C CA . VAL A 1 321 ? 35.745 49.836 57.075 1.00 15.44 317 VAL A CA 1
ATOM 4913 C C . VAL A 1 321 ? 34.244 49.953 57.286 1.00 17.17 317 VAL A C 1
ATOM 4914 O O . VAL A 1 321 ? 33.531 50.473 56.425 1.00 21.52 317 VAL A O 1
ATOM 4927 N N . VAL A 1 322 ? 33.765 49.460 58.421 1.00 16.45 318 VAL A N 1
ATOM 4928 C CA . VAL A 1 322 ? 32.350 49.555 58.757 1.00 18.13 318 VAL A CA 1
ATOM 4929 C C . VAL A 1 322 ? 32.134 50.644 59.805 1.00 21.70 318 VAL A C 1
ATOM 4930 O O . VAL A 1 322 ? 32.731 50.608 60.881 1.00 22.87 318 VAL A O 1
ATOM 4943 N N . LYS A 1 323 ? 31.288 51.616 59.472 1.00 27.07 319 LYS A N 1
ATOM 4944 C CA . LYS A 1 323 ? 30.924 52.687 60.395 1.00 22.60 319 LYS A CA 1
ATOM 4945 C C . LYS A 1 323 ? 29.412 52.728 60.578 1.00 20.92 319 LYS A C 1
ATOM 4946 O O . LYS A 1 323 ? 28.665 52.884 59.613 1.00 25.35 319 LYS A O 1
ATOM 4965 N N . ASP A 1 324 ? 28.975 52.590 61.826 1.00 19.66 320 ASP A N 1
ATOM 4966 C CA . ASP A 1 324 ? 27.556 52.536 62.161 1.00 21.54 320 ASP A CA 1
ATOM 4967 C C . ASP A 1 324 ? 26.847 51.424 61.386 1.00 16.98 320 ASP A C 1
ATOM 4968 O O . ASP A 1 324 ? 25.668 51.546 61.061 1.00 16.61 320 ASP A O 1
ATOM 4977 N N . GLY A 1 325 ? 27.576 50.351 61.086 1.00 14.93 321 GLY A N 1
ATOM 4978 C CA . GLY A 1 325 ? 27.009 49.188 60.424 1.00 14.34 321 GLY A CA 1
ATOM 4979 C C . GLY A 1 325 ? 27.125 49.186 58.906 1.00 14.45 321 GLY A C 1
ATOM 4980 O O . GLY A 1 325 ? 26.882 48.162 58.271 1.00 14.13 321 GLY A O 1
ATOM 4984 N N . ARG A 1 326 ? 27.488 50.328 58.327 1.00 18.70 322 ARG A N 1
ATOM 4985 C CA . ARG A 1 326 ? 27.588 50.469 56.875 1.00 25.26 322 ARG A CA 1
ATOM 4986 C C . ARG A 1 326 ? 29.040 50.485 56.408 1.00 23.22 322 ARG A C 1
ATOM 4987 O O . ARG A 1 326 ? 29.911 51.013 57.095 1.00 22.34 322 ARG A O 1
ATOM 5008 N N . VAL A 1 327 ? 29.292 49.919 55.230 1.00 15.45 323 VAL A N 1
ATOM 5009 C CA . VAL A 1 327 ? 30.622 49.960 54.627 1.00 16.60 323 VAL A CA 1
ATOM 5010 C C . VAL A 1 327 ? 30.894 51.370 54.108 1.00 16.50 323 VAL A C 1
ATOM 5011 O O . VAL A 1 327 ? 30.132 51.891 53.297 1.00 17.41 323 VAL A O 1
ATOM 5024 N N . VAL A 1 328 ? 31.973 51.984 54.591 1.00 17.20 324 VAL A N 1
ATOM 5025 C CA . VAL A 1 328 ? 32.300 53.365 54.237 1.00 20.23 324 VAL A CA 1
ATOM 5026 C C . VAL A 1 328 ? 33.706 53.500 53.656 1.00 20.87 324 VAL A C 1
ATOM 5027 O O . VAL A 1 328 ? 34.197 54.614 53.448 1.00 20.27 324 VAL A O 1
ATOM 5040 N N . GLY A 1 329 ? 34.349 52.367 53.394 1.00 17.17 325 GLY A N 1
ATOM 5041 C CA . GLY A 1 329 ? 35.679 52.365 52.816 1.00 17.39 325 GLY A CA 1
ATOM 5042 C C . GLY A 1 329 ? 36.317 50.988 52.825 1.00 16.50 325 GLY A C 1
ATOM 5043 O O . GLY A 1 329 ? 35.704 50.013 53.259 1.00 15.75 325 GLY A O 1
ATOM 5047 N N . VAL A 1 330 ? 37.551 50.917 52.333 1.00 17.07 326 VAL A N 1
ATOM 5048 C CA . VAL A 1 330 ? 38.333 49.685 52.347 1.00 18.15 326 VAL A CA 1
ATOM 5049 C C . VAL A 1 330 ? 39.683 49.936 53.007 1.00 18.72 326 VAL A C 1
ATOM 5050 O O . VAL A 1 330 ? 40.067 51.084 53.237 1.00 16.98 326 VAL A O 1
ATOM 5063 N N . TRP A 1 331 ? 40.403 48.859 53.301 1.00 15.99 327 TRP A N 1
ATOM 5064 C CA . TRP A 1 331 ? 41.739 48.979 53.859 1.00 16.90 327 TRP A CA 1
ATOM 5065 C C . TRP A 1 331 ? 42.622 47.821 53.428 1.00 16.39 327 TRP A C 1
ATOM 5066 O O . TRP A 1 331 ? 42.146 46.810 52.908 1.00 16.11 327 TRP A O 1
ATOM 5087 N N . GLU A 1 332 ? 43.917 47.991 53.654 1.00 18.90 328 GLU A N 1
ATOM 5088 C CA . GLU A 1 332 ? 44.922 47.065 53.167 1.00 17.31 328 GLU A CA 1
ATOM 5089 C C . GLU A 1 332 ? 46.181 47.227 54.004 1.00 17.94 328 GLU A C 1
ATOM 5090 O O . GLU A 1 332 ? 46.525 48.339 54.395 1.00 18.38 328 GLU A O 1
ATOM 5102 N N . ILE A 1 333 ? 46.857 46.122 54.296 1.00 18.21 329 ILE A N 1
ATOM 5103 C CA . ILE A 1 333 ? 48.136 46.190 54.988 1.00 19.10 329 ILE A CA 1
ATOM 5104 C C . ILE A 1 333 ? 49.252 46.350 53.962 1.00 19.86 329 ILE A C 1
ATOM 5105 O O . ILE A 1 333 ? 49.502 45.454 53.156 1.00 20.02 329 ILE A O 1
ATOM 5121 N N . VAL A 1 334 ? 49.915 47.504 54.003 1.00 20.48 330 VAL A N 1
ATOM 5122 C CA . VAL A 1 334 ? 51.007 47.817 53.084 1.00 21.34 330 VAL A CA 1
ATOM 5123 C C . VAL A 1 334 ? 52.249 48.219 53.879 1.00 23.11 330 VAL A C 1
ATOM 5124 O O . VAL A 1 334 ? 52.205 49.159 54.676 1.00 22.80 330 VAL A O 1
ATOM 5137 N N . ASP A 1 335 ? 53.349 47.501 53.659 1.00 23.30 331 ASP A N 1
ATOM 5138 C CA . ASP A 1 335 ? 54.598 47.758 54.371 1.00 24.64 331 ASP A CA 1
ATOM 5139 C C . ASP A 1 335 ? 54.342 47.719 55.879 1.00 24.78 331 ASP A C 1
ATOM 5140 O O . ASP A 1 335 ? 54.860 48.541 56.636 1.00 25.74 331 ASP A O 1
ATOM 5149 N N . GLN A 1 336 ? 53.525 46.757 56.295 1.00 24.00 332 GLN A N 1
ATOM 5150 C CA . GLN A 1 336 ? 53.141 46.591 57.695 1.00 24.40 332 GLN A CA 1
ATOM 5151 C C . GLN A 1 336 ? 52.546 47.872 58.278 1.00 23.97 332 GLN A C 1
ATOM 5152 O O . GLN A 1 336 ? 52.749 48.196 59.450 1.00 25.36 332 GLN A O 1
ATOM 5166 N N . GLU A 1 337 ? 51.818 48.596 57.437 1.00 23.07 333 GLU A N 1
ATOM 5167 C CA . GLU A 1 337 ? 51.014 49.725 57.873 1.00 22.86 333 GLU A CA 1
ATOM 5168 C C . GLU A 1 337 ? 49.579 49.482 57.425 1.00 22.86 333 GLU A C 1
ATOM 5169 O O . GLU A 1 337 ? 49.349 48.943 56.343 1.00 20.72 333 GLU A O 1
ATOM 5181 N N . LEU A 1 338 ? 48.617 49.861 58.259 1.00 21.05 334 LEU A N 1
ATOM 5182 C CA . LEU A 1 338 ? 47.213 49.714 57.899 1.00 20.68 334 LEU A CA 1
ATOM 5183 C C . LEU A 1 338 ? 46.769 50.958 57.141 1.00 22.25 334 LEU A C 1
ATOM 5184 O O . LEU A 1 338 ? 46.572 52.021 57.728 1.00 20.49 334 LEU A O 1
ATOM 5200 N N . VAL A 1 339 ? 46.637 50.814 55.825 1.00 19.48 335 VAL A N 1
ATOM 5201 C CA . VAL A 1 339 ? 46.253 51.915 54.956 1.00 19.79 335 VAL A CA 1
ATOM 5202 C C . VAL A 1 339 ? 44.747 51.907 54.735 1.00 18.98 335 VAL A C 1
ATOM 5203 O O . VAL A 1 339 ? 44.208 50.980 54.133 1.00 18.43 335 VAL A O 1
ATOM 5216 N N . VAL A 1 340 ? 44.079 52.948 55.225 1.00 19.35 336 VAL A N 1
ATOM 5217 C CA . VAL A 1 340 ? 42.634 53.085 55.084 1.00 18.83 336 VAL A CA 1
ATOM 5218 C C . VAL A 1 340 ? 42.299 54.026 53.933 1.00 20.48 336 VAL A C 1
ATOM 5219 O O . VAL A 1 340 ? 42.824 55.135 53.858 1.00 20.72 336 VAL A O 1
ATOM 5232 N N . THR A 1 341 ? 41.420 53.570 53.045 1.00 22.59 337 THR A N 1
ATOM 5233 C CA . THR A 1 341 ? 40.948 54.378 51.925 1.00 21.05 337 THR A CA 1
ATOM 5234 C C . THR A 1 341 ? 39.430 54.540 52.003 1.00 25.25 337 THR A C 1
ATOM 5235 O O . THR A 1 341 ? 38.689 53.700 51.492 1.00 23.45 337 THR A O 1
ATOM 5246 N N . PRO A 1 342 ? 38.956 55.611 52.661 1.00 26.52 338 PRO A N 1
ATOM 5247 C CA . PRO A 1 342 ? 37.507 55.835 52.695 1.00 29.11 338 PRO A CA 1
ATOM 5248 C C . PRO A 1 342 ? 36.958 56.219 51.330 1.00 29.35 338 PRO A C 1
ATOM 5249 O O . PRO A 1 342 ? 37.707 56.698 50.480 1.00 31.87 338 PRO A O 1
ATOM 5260 N N . PHE A 1 343 ? 35.665 56.003 51.125 1.00 28.50 339 PHE A N 1
ATOM 5261 C CA . PHE A 1 343 ? 35.004 56.462 49.915 1.00 27.05 339 PHE A CA 1
ATOM 5262 C C . PHE A 1 343 ? 34.979 57.990 49.907 1.00 31.46 339 PHE A C 1
ATOM 5263 O O . PHE A 1 343 ? 35.098 58.615 50.961 1.00 31.87 339 PHE A O 1
ATOM 5280 N N . PRO A 1 344 ? 34.829 58.595 48.717 1.00 35.23 340 PRO A N 1
ATOM 5281 C CA . PRO A 1 344 ? 34.828 60.058 48.583 1.00 36.15 340 PRO A CA 1
ATOM 5282 C C . PRO A 1 344 ? 33.838 60.776 49.501 1.00 37.50 340 PRO A C 1
ATOM 5283 O O . PRO A 1 344 ? 34.198 61.791 50.096 1.00 40.95 340 PRO A O 1
ATOM 5294 N N . ASP A 1 345 ? 32.620 60.257 49.616 1.00 47.67 341 ASP A N 1
ATOM 5295 C CA . ASP A 1 345 ? 31.564 60.937 50.366 1.00 47.63 341 ASP A CA 1
ATOM 5296 C C . ASP A 1 345 ? 31.448 60.437 51.804 1.00 46.08 341 ASP A C 1
ATOM 5297 O O . ASP A 1 345 ? 30.426 60.642 52.457 1.00 47.16 341 ASP A O 1
ATOM 5306 N N . THR A 1 346 ? 32.496 59.785 52.296 1.00 38.66 342 THR A N 1
ATOM 5307 C CA . THR A 1 346 ? 32.485 59.224 53.643 1.00 34.40 342 THR A CA 1
ATOM 5308 C C . THR A 1 346 ? 32.863 60.284 54.674 1.00 36.82 342 THR A C 1
ATOM 5309 O O . THR A 1 346 ? 33.722 61.131 54.427 1.00 35.61 342 THR A O 1
ATOM 5320 N N . GLU A 1 347 ? 32.207 60.228 55.829 1.00 54.32 343 GLU A N 1
ATOM 5321 C CA . GLU A 1 347 ? 32.462 61.162 56.918 1.00 54.08 343 GLU A CA 1
ATOM 5322 C C . GLU A 1 347 ? 33.873 60.979 57.468 1.00 54.82 343 GLU A C 1
ATOM 5323 O O . GLU A 1 347 ? 34.430 59.886 57.399 1.00 54.66 343 GLU A O 1
ATOM 5335 N N . ARG A 1 348 ? 34.446 62.047 58.017 1.00 65.53 344 ARG A N 1
ATOM 5336 C CA . ARG A 1 348 ? 35.789 61.981 58.592 1.00 65.04 344 ARG A CA 1
ATOM 5337 C C . ARG A 1 348 ? 35.864 60.924 59.689 1.00 61.14 344 ARG A C 1
ATOM 5338 O O . ARG A 1 348 ? 35.137 60.991 60.678 1.00 60.20 344 ARG A O 1
ATOM 5359 N N . LEU A 1 349 ? 36.749 59.949 59.504 1.00 33.90 345 LEU A N 1
ATOM 5360 C CA . LEU A 1 349 ? 36.902 58.859 60.461 1.00 35.44 345 LEU A CA 1
ATOM 5361 C C . LEU A 1 349 ? 37.736 59.308 61.663 1.00 37.21 345 LEU A C 1
ATOM 5362 O O . LEU A 1 349 ? 38.855 59.788 61.485 1.00 37.93 345 LEU A O 1
ATOM 5378 N N . PRO A 1 350 ? 37.197 59.161 62.889 1.00 45.07 346 PRO A N 1
ATOM 5379 C CA . PRO A 1 350 ? 37.983 59.540 64.071 1.00 46.38 346 PRO A CA 1
ATOM 5380 C C . PRO A 1 350 ? 39.282 58.744 64.173 1.00 42.74 346 PRO A C 1
ATOM 5381 O O . PRO A 1 350 ? 39.242 57.525 64.319 1.00 46.00 346 PRO A O 1
ATOM 5392 N N . VAL A 1 351 ? 40.415 59.435 64.107 1.00 38.54 347 VAL A N 1
ATOM 5393 C CA . VAL A 1 351 ? 41.711 58.774 63.989 1.00 36.34 347 VAL A CA 1
ATOM 5394 C C . VAL A 1 351 ? 42.002 57.832 65.159 1.00 35.42 347 VAL A C 1
ATOM 5395 O O . VAL A 1 351 ? 42.616 56.782 64.979 1.00 33.48 347 VAL A O 1
ATOM 5408 N N . LYS A 1 352 ? 41.550 58.195 66.352 1.00 39.41 348 LYS A N 1
ATOM 5409 C CA . LYS A 1 352 ? 41.845 57.399 67.535 1.00 38.74 348 LYS A CA 1
ATOM 5410 C C . LYS A 1 352 ? 41.032 56.109 67.547 1.00 36.73 348 LYS A C 1
ATOM 5411 O O . LYS A 1 352 ? 41.513 55.070 67.998 1.00 35.65 348 LYS A O 1
ATOM 5430 N N . ALA A 1 353 ? 39.805 56.173 67.041 1.00 29.98 349 ALA A N 1
ATOM 5431 C CA . ALA A 1 353 ? 38.973 54.981 66.933 1.00 28.82 349 ALA A CA 1
ATOM 5432 C C . ALA A 1 353 ? 39.566 54.019 65.910 1.00 28.46 349 ALA A C 1
ATOM 5433 O O . ALA A 1 353 ? 39.575 52.806 66.116 1.00 26.51 349 ALA A O 1
ATOM 5440 N N . VAL A 1 354 ? 40.065 54.568 64.807 1.00 29.61 350 VAL A N 1
ATOM 5441 C CA . VAL A 1 354 ? 40.699 53.763 63.771 1.00 29.78 350 VAL A CA 1
ATOM 5442 C C . VAL A 1 354 ? 41.965 53.101 64.309 1.00 28.54 350 VAL A C 1
ATOM 5443 O O . VAL A 1 354 ? 42.212 51.918 64.064 1.00 27.30 350 VAL A O 1
ATOM 5456 N N . GLU A 1 355 ? 42.762 53.868 65.045 1.00 31.34 351 GLU A N 1
ATOM 5457 C CA . GLU A 1 355 ? 44.008 53.360 65.606 1.00 33.25 351 GLU A CA 1
ATOM 5458 C C . GLU A 1 355 ? 43.756 52.234 66.606 1.00 32.75 351 GLU A C 1
ATOM 5459 O O . GLU A 1 355 ? 44.557 51.307 66.720 1.00 26.29 351 GLU A O 1
ATOM 5471 N N . LYS A 1 356 ? 42.642 52.309 67.326 1.00 30.20 352 LYS A N 1
ATOM 5472 C CA . LYS A 1 356 ? 42.293 51.258 68.272 1.00 29.72 352 LYS A CA 1
ATOM 5473 C C . LYS A 1 356 ? 41.949 49.971 67.525 1.00 30.51 352 LYS A C 1
ATOM 5474 O O . LYS A 1 356 ? 42.335 48.878 67.939 1.00 27.55 352 LYS A O 1
ATOM 5493 N N . GLU A 1 357 ? 41.228 50.107 66.419 1.00 21.83 353 GLU A N 1
ATOM 5494 C CA . GLU A 1 357 ? 40.919 48.960 65.577 1.00 24.76 353 GLU A CA 1
ATOM 5495 C C . GLU A 1 357 ? 42.192 48.386 64.960 1.00 18.87 353 GLU A C 1
ATOM 5496 O O . GLU A 1 357 ? 42.340 47.171 64.853 1.00 18.08 353 GLU A O 1
ATOM 5508 N N . ALA A 1 358 ? 43.113 49.260 64.566 1.00 19.00 354 ALA A N 1
ATOM 5509 C CA . ALA A 1 358 ? 44.377 48.816 63.982 1.00 18.36 354 ALA A CA 1
ATOM 5510 C C . ALA A 1 358 ? 45.153 47.940 64.965 1.00 18.76 354 ALA A C 1
ATOM 5511 O O . ALA A 1 358 ? 45.790 46.968 64.567 1.00 18.17 354 ALA A O 1
ATOM 5518 N N . ALA A 1 359 ? 45.088 48.285 66.247 1.00 20.20 355 ALA A N 1
ATOM 5519 C CA . ALA A 1 359 ? 45.770 47.515 67.283 1.00 21.28 355 ALA A CA 1
ATOM 5520 C C . ALA A 1 359 ? 45.139 46.136 67.437 1.00 23.30 355 ALA A C 1
ATOM 5521 O O . ALA A 1 359 ? 45.827 45.153 67.717 1.00 20.85 355 ALA A O 1
ATOM 5528 N N . HIS A 1 360 ? 43.823 46.077 67.259 1.00 20.06 356 HIS A N 1
ATOM 5529 C CA . HIS A 1 360 ? 43.090 44.819 67.304 1.00 19.64 356 HIS A CA 1
ATOM 5530 C C . HIS A 1 360 ? 43.460 43.958 66.094 1.00 18.01 356 HIS A C 1
ATOM 5531 O O . HIS A 1 360 ? 43.676 42.752 66.220 1.00 17.97 356 HIS A O 1
ATOM 5546 N N . VAL A 1 361 ? 43.544 44.590 64.927 1.00 17.10 357 VAL A N 1
ATOM 5547 C CA . VAL A 1 361 ? 43.939 43.906 63.702 1.00 16.20 357 VAL A CA 1
ATOM 5548 C C . VAL A 1 361 ? 45.392 43.446 63.791 1.00 16.52 357 VAL A C 1
ATOM 5549 O O . VAL A 1 361 ? 45.742 42.375 63.298 1.00 16.36 357 VAL A O 1
ATOM 5562 N N . ALA A 1 362 ? 46.234 44.262 64.419 1.00 17.83 358 ALA A N 1
ATOM 5563 C CA . ALA A 1 362 ? 47.643 43.926 64.580 1.00 22.39 358 ALA A CA 1
ATOM 5564 C C . ALA A 1 362 ? 47.794 42.631 65.371 1.00 20.42 358 ALA A C 1
ATOM 5565 O O . ALA A 1 362 ? 48.552 41.740 64.985 1.00 24.39 358 ALA A O 1
ATOM 5572 N N . ARG A 1 363 ? 47.063 42.532 66.476 1.00 19.55 359 ARG A N 1
ATOM 5573 C CA . ARG A 1 363 ? 47.107 41.346 67.322 1.00 24.02 359 ARG A CA 1
ATOM 5574 C C . ARG A 1 363 ? 46.570 40.132 66.566 1.00 24.02 359 ARG A C 1
ATOM 5575 O O . ARG A 1 363 ? 47.100 39.027 66.688 1.00 20.16 359 ARG A O 1
ATOM 5596 N N . ALA A 1 364 ? 45.523 40.351 65.775 1.00 18.04 360 ALA A N 1
ATOM 5597 C CA . ALA A 1 364 ? 44.929 39.285 64.974 1.00 20.53 360 ALA A CA 1
ATOM 5598 C C . ALA A 1 364 ? 45.846 38.861 63.828 1.00 17.19 360 ALA A C 1
ATOM 5599 O O . ALA A 1 364 ? 45.659 37.792 63.251 1.00 17.28 360 ALA A O 1
ATOM 5606 N N . SER A 1 365 ? 46.829 39.701 63.505 1.00 19.82 361 SER A N 1
ATOM 5607 C CA . SER A 1 365 ? 47.780 39.415 62.431 1.00 23.26 361 SER A CA 1
ATOM 5608 C C . SER A 1 365 ? 49.097 38.858 62.973 1.00 29.67 361 SER A C 1
ATOM 5609 O O . SER A 1 365 ? 49.955 38.417 62.208 1.00 28.43 361 SER A O 1
ATOM 5617 N N . GLY A 1 366 ? 49.259 38.891 64.291 1.00 22.28 362 GLY A N 1
ATOM 5618 C CA . GLY A 1 366 ? 50.460 38.374 64.921 1.00 26.67 362 GLY A CA 1
ATOM 5619 C C . GLY A 1 366 ? 51.638 39.328 64.845 1.00 30.31 362 GLY A C 1
ATOM 5620 O O . GLY A 1 366 ? 52.792 38.898 64.854 1.00 35.30 362 GLY A O 1
ATOM 5624 N N . VAL A 1 367 ? 51.348 40.623 64.771 1.00 29.18 363 VAL A N 1
ATOM 5625 C CA . VAL A 1 367 ? 52.385 41.647 64.790 1.00 29.83 363 VAL A CA 1
ATOM 5626 C C . VAL A 1 367 ? 52.137 42.611 65.943 1.00 26.97 363 VAL A C 1
ATOM 5627 O O . VAL A 1 367 ? 51.022 42.707 66.457 1.00 27.99 363 VAL A O 1
ATOM 5640 N N . SER A 1 368 ? 53.183 43.325 66.342 1.00 30.52 364 SER A N 1
ATOM 5641 C CA . SER A 1 368 ? 53.127 44.186 67.517 1.00 28.31 364 SER A CA 1
ATOM 5642 C C . SER A 1 368 ? 52.387 45.495 67.264 1.00 30.70 364 SER A C 1
ATOM 5643 O O . SER A 1 368 ? 51.705 46.008 68.152 1.00 28.08 364 SER A O 1
ATOM 5651 N N . ARG A 1 369 ? 52.524 46.037 66.058 1.00 35.27 365 ARG A N 1
ATOM 5652 C CA . ARG A 1 369 ? 51.959 47.345 65.751 1.00 35.61 365 ARG A CA 1
ATOM 5653 C C . ARG A 1 369 ? 51.620 47.490 64.277 1.00 37.31 365 ARG A C 1
ATOM 5654 O O . ARG A 1 369 ? 52.303 46.944 63.410 1.00 37.64 365 ARG A O 1
ATOM 5675 N N . LEU A 1 370 ? 50.554 48.236 64.009 1.00 22.24 366 LEU A N 1
ATOM 5676 C CA . LEU A 1 370 ? 50.193 48.619 62.653 1.00 22.76 366 LEU A CA 1
ATOM 5677 C C . LEU A 1 370 ? 49.909 50.116 62.607 1.00 21.96 366 LEU A C 1
ATOM 5678 O O . LEU A 1 370 ? 48.788 50.541 62.885 1.00 21.31 366 LEU A O 1
ATOM 5694 N N . PRO A 1 371 ? 50.929 50.925 62.275 1.00 23.63 367 PRO A N 1
ATOM 5695 C CA . PRO A 1 371 ? 50.690 52.359 62.086 1.00 24.48 367 PRO A CA 1
ATOM 5696 C C . PRO A 1 371 ? 49.593 52.604 61.056 1.00 23.30 367 PRO A C 1
ATOM 5697 O O . PRO A 1 371 ? 49.477 51.840 60.097 1.00 22.54 367 PRO A O 1
ATOM 5708 N N . VAL A 1 372 ? 48.798 53.648 61.268 1.00 23.68 368 VAL A N 1
ATOM 5709 C CA . VAL A 1 372 ? 47.664 53.951 60.402 1.00 25.94 368 VAL A CA 1
ATOM 5710 C C . VAL A 1 372 ? 47.973 55.098 59.445 1.00 26.13 368 VAL A C 1
ATOM 5711 O O . VAL A 1 372 ? 48.591 56.094 59.824 1.00 28.32 368 VAL A O 1
ATOM 5724 N N . ARG A 1 373 ? 47.534 54.937 58.202 1.00 26.65 369 ARG A N 1
ATOM 5725 C CA . ARG A 1 373 ? 47.515 56.022 57.230 1.00 31.73 369 ARG A CA 1
ATOM 5726 C C . ARG A 1 373 ? 46.135 56.067 56.591 1.00 31.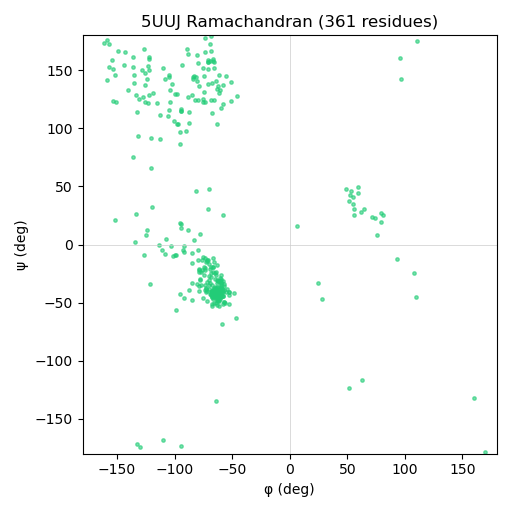91 369 ARG A C 1
ATOM 5727 O O . ARG A 1 373 ? 45.656 55.060 56.071 1.00 31.46 369 ARG A O 1
ATOM 5748 N N . ILE A 1 374 ? 45.493 57.231 56.655 1.00 36.16 370 ILE A N 1
ATOM 5749 C CA . ILE A 1 374 ? 44.188 57.429 56.034 1.00 39.53 370 ILE A CA 1
ATOM 5750 C C . ILE A 1 374 ? 44.363 58.254 54.761 1.00 40.08 370 ILE A C 1
ATOM 5751 O O . ILE A 1 374 ? 44.771 59.413 54.809 1.00 42.34 370 ILE A O 1
ATOM 5767 N N . VAL A 1 375 ? 44.044 57.634 53.627 1.00 49.64 371 VAL A N 1
ATOM 5768 C CA . VAL A 1 375 ? 44.342 58.188 52.309 1.00 52.77 371 VAL A CA 1
ATOM 5769 C C . VAL A 1 375 ? 43.108 58.801 51.652 1.00 58.91 371 VAL A C 1
ATOM 5770 O O . VAL A 1 375 ? 43.126 59.956 51.227 1.00 60.17 371 VAL A O 1
#

Organism: Streptomyces sahachiroi (NCBI:txid285525)

InterPro domains:
  IPR009351 DNA glycosylase AlkZ-like [PF06224] (30-359)

Secondary structure (DSSP, 8-state):
-B-HHHHHHH--TTS-SS-----HHHHHHHTT-EE-SSHHHHHHHHHTTSSS--THHHHHHHHTT---EE----EEE--GGGHHHHHH--TT-GGGSHHHHHHH---HHHHHHHHHHHHHHSTT--EEHHHHHHHHHTSTTT---HHHHHTHHHHHHHHHHHTS-EE---BTTB-EEE-HHHHHGGG-----HHHHHHHHHHHHHHHH-SB-HHHHHHHHHSS-S-HHHHHHHHH--TTEEEEEETTEEEEEEGGGHHHHHHPPPP-SEEEE-TT-HHHHTT-TT-TTTS-GGGHHHHB-GGG-B--EEEETTEEEEEEEEETTEEEEEE-TTPPPPPHHHHHHHHHHHHHHHT-S---EEE-